Protein AF-0000000066272974 (afdb_homodimer)

Nearest PDB structures (foldseek):
  1gmu-assembly3_C  TM=9.143E-01  e=2.584E-15  Klebsiella aerogenes
  1gmv-assembly1_B  TM=9.156E-01  e=1.239E-14  Klebsiella aerogenes
  1gmw-assembly1_D  TM=8.992E-01  e=8.746E-15  Klebsiella aerogenes
  4l3k-assembly1_B  TM=7.975E-01  e=8.762E-09  Sporosarcina pasteurii
  1eb0-assembly1_A  TM=7.290E-01  e=8.107E-10  Sporosarcina pasteurii

InterPro domains:
  IPR004029 UreE urease accessory, N-terminal [PF02814] (12-63)
  IPR004029 UreE urease accessory, N-terminal [SM00988] (5-70)
  IPR007864 Urease accessory protein UreE, C-terminal domain [PF05194] (77-149)
  IPR012406 Urease accessory protein UreE [MF_00822] (6-144)
  IPR012406 Urease accessory protein UreE [PIRSF036402] (8-149)
  IPR012406 Urease accessory protein UreE [cd00571] (23-137)
  IPR036118 UreE urease accessory, N-terminal domain superfamily [SSF69287] (7-70)

Organism: Parasynechococcus marenigrum (strain WH8102) (NCBI:txid84588)

Foldseek 3Di:
DLPDAAEWADWDDLDPDDFPFEFADAPVRQQPQADWGATPVGHIYTGRYPNPGGHDQSIWIHGPVRPGIYGYHFAKAKKKKKFAPDQVLQVVLVVVCLVVLFFWDDDSGIIIGHDDPVSVVVSVVSVIDIDIDIDGDDTDPDSPPPPPDD/DLPPAAEWADWDDDLPDDFPFEFADAPVRQQPQADWGATPVGGIYTGRYPNPGGHDQSIWIHGPVRPGIYGYHFAKAKKKKKFAPDQVLQVVLVVVCLVVLFFWDDDSGIIIGHDDPVSVVVSVVSVIDIDIDIDGDDTDPDSPPPPPDD

pLDDT: mean 90.74, std 15.42, range [23.44, 98.88]

Secondary structure (DSSP, 8-state):
----PEEE-EEEP--SS--SEEEEE-HHHHT--EEEEE-TTS-EEEEE--SSS---TT-EEE-TTS--EEEEEEPEEEEEEEE-SSHHHHHHHHHHHHHTT---EE-SS-EEEE--HHHHHHHHHTT-EEEEEEEE--PPTTGGGGG---/---PPEEE-EEES---SPPSEEEEE-HHHHT--EEEEE-TTS-EEEEE--SSS---TT-EEE-TTS--EEEEEEPEEEEEEEE-SSHHHHHHHHHHHHHTT---EE-SS-EEEE--HHHHHHHHHTT-EEEEEEEE--PPTTGGGGG---

Sequence (300 aa):
MTQAVLVLDQRLAARADQADLLLPLTADERSVVRGRRRTDCGREVLLQLPRDGALQPGDQLSDAAGTARVEVTAATEALLRVRATSALALMQAAYHLGNRHVALELHEQDLYLLEDAVLATMLESRGLQLSRCQRPFRPEGGAYAGHQHGMTQAVLVLDQRLAARADQADLLLPLTADERSVVRGRRRTDCGREVLLQLPRDGALQPGDQLSDAAGTARVEVTAATEALLRVRATSALALMQAAYHLGNRHVALELHEQDLYLLEDAVLATMLESRGLQLSRCQRPFRPEGGAYAGHQHG

Radius of gyration: 26.13 Å; Cα contacts (8 Å, |Δi|>4): 643; chains: 2; bounding box: 40×85×56 Å

Solvent-accessible surface area (backbone atoms only — not comparable to full-atom values): 16605 Å² total; per-residue (Å²): 126,85,69,74,70,45,52,30,51,40,81,46,69,91,61,95,65,84,58,78,41,46,33,51,30,44,61,69,50,26,60,49,52,60,48,79,49,49,28,79,89,63,51,47,30,34,36,54,42,73,92,78,65,59,62,47,69,69,40,33,32,18,27,93,84,61,81,46,38,35,25,32,35,58,24,72,37,64,28,31,38,39,33,50,95,41,68,44,56,42,32,51,50,38,20,55,37,13,50,66,58,51,67,36,23,82,50,77,72,37,37,36,31,69,62,44,71,69,59,48,52,54,42,43,75,71,66,38,45,75,48,80,46,78,40,60,55,67,54,54,80,71,61,67,67,72,65,68,71,130,125,86,70,74,67,44,52,29,51,39,78,50,88,74,70,84,63,84,57,76,42,47,32,52,29,43,60,69,51,25,62,48,52,59,48,80,48,50,29,78,88,62,52,49,31,34,36,56,42,72,93,78,65,60,62,46,66,61,41,31,32,18,27,92,83,62,83,45,38,34,25,33,34,58,23,72,36,64,26,30,38,39,33,48,95,40,69,43,57,42,31,51,49,37,19,55,39,13,51,66,56,50,64,37,23,81,49,77,73,38,37,38,31,69,62,46,70,68,59,47,52,55,42,44,75,70,65,38,45,75,46,79,44,78,40,61,55,68,54,52,80,71,57,69,63,71,65,69,70,132

Structure (mmCIF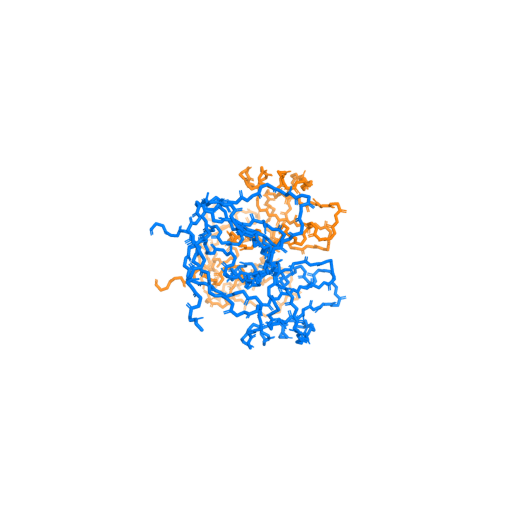, N/CA/C/O backbone):
data_AF-0000000066272974-model_v1
#
loop_
_entity.id
_entity.type
_entity.pdbx_description
1 polymer 'Urease accessory protein UreE'
#
loop_
_atom_site.group_PDB
_atom_site.id
_atom_site.type_symbol
_atom_site.label_atom_id
_atom_site.label_alt_id
_atom_site.label_comp_id
_atom_site.label_asym_id
_atom_site.label_entity_id
_atom_site.label_seq_id
_atom_site.pdbx_PDB_ins_code
_atom_site.Cartn_x
_atom_site.Cartn_y
_atom_site.Cartn_z
_atom_site.occupancy
_atom_site.B_iso_or_equiv
_atom_site.auth_seq_id
_atom_site.auth_comp_id
_atom_site.auth_asym_id
_atom_site.auth_atom_id
_atom_site.pdbx_PDB_model_num
ATOM 1 N N . MET A 1 1 ? -9.539 -41.125 -27.297 1 45.34 1 MET A N 1
ATOM 2 C CA . MET A 1 1 ? -10.234 -41.625 -26.109 1 45.34 1 MET A CA 1
ATOM 3 C C . MET A 1 1 ? -10.203 -40.594 -25 1 45.34 1 MET A C 1
ATOM 5 O O . MET A 1 1 ? -9.172 -39.938 -24.75 1 45.34 1 MET A O 1
ATOM 9 N N . THR A 1 2 ? -11.289 -39.938 -24.688 1 56.06 2 THR A N 1
ATOM 10 C CA . THR A 1 2 ? -11.383 -38.875 -23.703 1 56.06 2 THR A CA 1
ATOM 11 C C . THR A 1 2 ? -10.797 -39.312 -22.375 1 56.06 2 THR A C 1
ATOM 13 O O . THR A 1 2 ? -11.234 -40.312 -21.797 1 56.06 2 THR A O 1
ATOM 16 N N . GLN A 1 3 ? -9.492 -39.219 -22.266 1 71.94 3 GLN A N 1
ATOM 17 C CA . GLN A 1 3 ? -8.828 -39.688 -21.062 1 71.94 3 GLN A CA 1
ATOM 18 C C . GLN A 1 3 ? -9.539 -39.188 -19.812 1 71.94 3 GLN A C 1
ATOM 20 O O . GLN A 1 3 ? -10.039 -38.062 -19.766 1 71.94 3 GLN A O 1
ATOM 25 N N . ALA A 1 4 ? -9.891 -40.125 -19 1 85.44 4 ALA A N 1
ATOM 26 C CA . ALA A 1 4 ? -10.547 -39.812 -17.719 1 85.44 4 ALA A CA 1
ATOM 27 C C . ALA A 1 4 ? -9.852 -38.688 -16.984 1 85.44 4 ALA A C 1
ATOM 29 O O . ALA A 1 4 ? -8.633 -38.5 -17.109 1 85.44 4 ALA A O 1
ATOM 30 N N . VAL A 1 5 ? -10.641 -37.844 -16.422 1 93.38 5 VAL A N 1
ATOM 31 C CA . VAL A 1 5 ? -10.141 -36.688 -15.656 1 93.38 5 VAL A CA 1
ATOM 32 C C . VAL A 1 5 ? -9.281 -37.188 -14.492 1 93.38 5 VAL A C 1
ATOM 34 O O . VAL A 1 5 ? -9.664 -38.125 -13.781 1 93.38 5 VAL A O 1
ATOM 37 N N . LEU A 1 6 ? -8.031 -36.75 -14.438 1 94.5 6 LEU A N 1
ATOM 38 C CA . LEU A 1 6 ? -7.137 -37.062 -13.328 1 94.5 6 LEU A CA 1
ATOM 39 C C . LEU A 1 6 ? -7.508 -36.25 -12.086 1 94.5 6 LEU A C 1
ATOM 41 O O . LEU A 1 6 ? -7.492 -35.031 -12.109 1 94.5 6 LEU A O 1
ATOM 45 N N . VAL A 1 7 ? -7.848 -36.938 -10.984 1 96.88 7 VAL A N 1
ATOM 46 C CA . VAL A 1 7 ? -8.219 -36.25 -9.742 1 96.88 7 VAL A CA 1
ATOM 47 C C . VAL A 1 7 ? -6.98 -36.094 -8.867 1 96.88 7 VAL A C 1
ATOM 49 O O . VAL A 1 7 ? -6.328 -37.062 -8.5 1 96.88 7 VAL A O 1
ATOM 52 N N . LEU A 1 8 ? -6.645 -34.906 -8.555 1 97 8 LEU A N 1
ATOM 53 C CA . LEU A 1 8 ? -5.516 -34.594 -7.691 1 97 8 LEU A CA 1
ATOM 54 C C . LEU A 1 8 ? -5.992 -34.156 -6.305 1 97 8 LEU A C 1
ATOM 56 O O . LEU A 1 8 ? -6.621 -33.125 -6.156 1 97 8 LEU A O 1
ATOM 60 N N . ASP A 1 9 ? -5.691 -34.938 -5.301 1 96.62 9 ASP A N 1
ATOM 61 C CA . ASP A 1 9 ? -6.238 -34.625 -3.98 1 96.62 9 ASP A CA 1
ATOM 62 C C . ASP A 1 9 ? -5.148 -34.688 -2.91 1 96.62 9 ASP A C 1
ATOM 64 O O . ASP A 1 9 ? -5.434 -34.562 -1.718 1 96.62 9 ASP A O 1
ATOM 68 N N . GLN A 1 10 ? -3.797 -34.844 -3.406 1 93.88 10 GLN A N 1
ATOM 69 C CA . GLN A 1 10 ? -2.678 -34.875 -2.473 1 93.88 10 GLN A CA 1
ATOM 70 C C . GLN A 1 10 ? -1.586 -33.906 -2.873 1 93.88 10 GLN A C 1
ATOM 72 O O . GLN A 1 10 ? -1.26 -33.781 -4.055 1 93.88 10 GLN A O 1
ATOM 77 N N . ARG A 1 11 ? -1.07 -33.156 -1.863 1 93.38 11 ARG A N 1
ATOM 78 C CA . ARG A 1 11 ? 0.154 -32.375 -2.031 1 93.38 11 ARG A CA 1
ATOM 79 C C . ARG A 1 11 ? 1.377 -33.188 -1.607 1 93.38 11 ARG A C 1
ATOM 81 O O . ARG A 1 11 ? 1.427 -33.688 -0.491 1 93.38 11 ARG A O 1
ATOM 88 N N . LEU A 1 12 ? 2.229 -33.25 -2.494 1 89.44 12 LEU A N 1
ATOM 89 C CA . LEU A 1 12 ? 3.404 -34.062 -2.197 1 89.44 12 LEU A CA 1
ATOM 90 C C . LEU A 1 12 ? 4.531 -33.188 -1.637 1 89.44 12 LEU A C 1
ATOM 92 O O . LEU A 1 12 ? 4.652 -32.031 -1.987 1 89.44 12 LEU A O 1
ATOM 96 N N . ALA A 1 13 ? 5.215 -33.656 -0.711 1 76.62 13 ALA A N 1
ATOM 97 C CA . ALA A 1 13 ? 6.418 -33 -0.235 1 76.62 13 ALA A CA 1
ATOM 98 C C . ALA A 1 13 ? 7.48 -32.906 -1.331 1 76.62 13 ALA A C 1
ATOM 100 O O . ALA A 1 13 ? 7.414 -33.656 -2.314 1 76.62 13 ALA A O 1
ATOM 101 N N . ALA A 1 14 ? 8.32 -31.875 -1.528 1 59.94 14 ALA A N 1
ATOM 102 C CA . ALA A 1 14 ? 9.305 -31.672 -2.592 1 59.94 14 ALA A CA 1
ATOM 103 C C . ALA A 1 14 ? 9.953 -33 -2.984 1 59.94 14 ALA A C 1
ATOM 105 O O . ALA A 1 14 ? 10.57 -33.656 -2.15 1 59.94 14 ALA A O 1
ATOM 106 N N . ARG A 1 15 ? 9.32 -33.781 -3.557 1 57.91 15 ARG A N 1
ATOM 107 C CA . ARG A 1 15 ? 10.055 -35.031 -3.789 1 57.91 15 ARG A CA 1
ATOM 108 C C . ARG A 1 15 ? 10.969 -34.906 -5 1 57.91 15 ARG A C 1
ATOM 110 O O . ARG A 1 15 ? 10.734 -34.062 -5.879 1 57.91 15 ARG A O 1
ATOM 117 N N . ALA A 1 16 ? 12.078 -35.5 -5.043 1 57.28 16 ALA A N 1
ATOM 118 C CA . ALA A 1 16 ? 13.273 -35.812 -5.824 1 57.28 16 ALA A CA 1
ATOM 119 C C . ALA A 1 16 ? 12.898 -36.281 -7.23 1 57.28 16 ALA A C 1
ATOM 121 O O . ALA A 1 16 ? 13.672 -36.094 -8.172 1 57.28 16 ALA A O 1
ATOM 122 N N . ASP A 1 17 ? 11.57 -36.625 -7.477 1 67.5 17 ASP A N 1
ATOM 123 C CA . ASP A 1 17 ? 11.398 -37.312 -8.758 1 67.5 17 ASP A CA 1
ATOM 124 C C . ASP A 1 17 ? 10.727 -36.375 -9.781 1 67.5 17 ASP A C 1
ATOM 126 O O . ASP A 1 17 ? 10.07 -35.406 -9.414 1 67.5 17 ASP A O 1
ATOM 130 N N . GLN A 1 18 ? 11.031 -36.531 -11.039 1 82.56 18 GLN A N 1
ATOM 131 C CA . GLN A 1 18 ? 10.5 -35.812 -12.195 1 82.56 18 GLN A CA 1
ATOM 132 C C . GLN A 1 18 ? 8.984 -35.938 -12.273 1 82.56 18 GLN A C 1
ATOM 134 O O . GLN A 1 18 ? 8.438 -37.062 -12.125 1 82.56 18 GLN A O 1
ATOM 139 N N . ALA A 1 19 ? 8.273 -34.844 -12.391 1 89.44 19 ALA A N 1
ATOM 140 C CA . ALA A 1 19 ? 6.824 -34.844 -12.531 1 89.44 19 ALA A CA 1
ATOM 141 C C . ALA A 1 19 ? 6.395 -35.438 -13.867 1 89.44 19 ALA A C 1
ATOM 143 O O . ALA A 1 19 ? 7.125 -35.344 -14.859 1 89.44 19 ALA A O 1
ATOM 144 N N . ASP A 1 20 ? 5.254 -36.094 -13.898 1 92.12 20 ASP A N 1
ATOM 145 C CA . ASP A 1 20 ? 4.691 -36.688 -15.117 1 92.12 20 ASP A CA 1
ATOM 146 C C . ASP A 1 20 ? 4.074 -35.594 -16 1 92.12 20 ASP A C 1
ATOM 148 O O . ASP A 1 20 ? 4.145 -35.688 -17.234 1 92.12 20 ASP A O 1
ATOM 152 N N . LEU A 1 21 ? 3.41 -34.688 -15.391 1 94.94 21 LEU A N 1
ATOM 153 C CA . LEU A 1 21 ? 2.693 -33.625 -16.078 1 94.94 21 LEU A CA 1
ATOM 154 C C . LEU A 1 21 ? 2.973 -32.25 -15.43 1 94.94 21 LEU A C 1
ATOM 156 O O . LE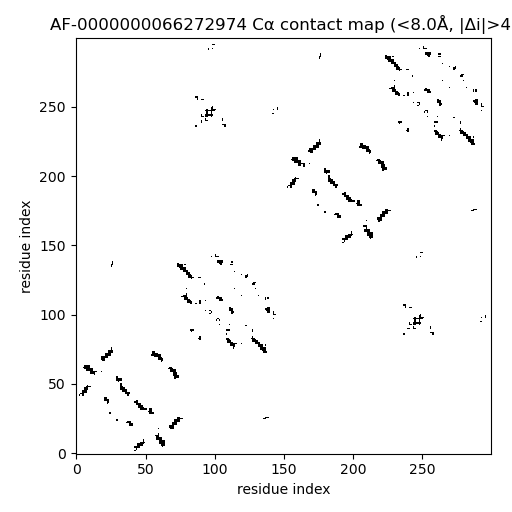U A 1 21 ? 3.299 -32.188 -14.242 1 94.94 21 LEU A O 1
ATOM 160 N N . LEU A 1 22 ? 2.891 -31.234 -16.234 1 97.12 22 LEU A N 1
ATOM 161 C CA . LEU A 1 22 ? 2.967 -29.859 -15.727 1 97.12 22 LEU A CA 1
ATOM 162 C C . LEU A 1 22 ? 1.589 -29.203 -15.727 1 97.12 22 LEU A C 1
ATOM 164 O O . LEU A 1 22 ? 0.811 -29.391 -16.672 1 97.12 22 LEU A O 1
ATOM 168 N N . LEU A 1 23 ? 1.362 -28.531 -14.688 1 97.81 23 LEU A N 1
ATOM 169 C CA . LEU A 1 23 ? 0.092 -27.828 -14.516 1 97.81 23 LEU A CA 1
ATOM 170 C C . LEU A 1 23 ? 0.312 -26.328 -14.375 1 97.81 23 LEU A C 1
ATOM 172 O O . LEU A 1 23 ? 0.468 -25.812 -13.258 1 97.81 23 LEU A O 1
ATOM 176 N N . PRO A 1 24 ? 0.36 -25.625 -15.531 1 98.5 24 PRO A N 1
ATOM 177 C CA . PRO A 1 24 ? 0.479 -24.172 -15.445 1 98.5 24 PRO A CA 1
ATOM 178 C C . PRO A 1 24 ? -0.786 -23.5 -14.914 1 98.5 24 PRO A C 1
ATOM 180 O O . PRO A 1 24 ? -1.874 -23.703 -15.453 1 98.5 24 PRO A O 1
ATOM 183 N N . LEU A 1 25 ? -0.611 -22.734 -13.859 1 98.25 25 LEU A N 1
ATOM 184 C CA . LEU A 1 25 ? -1.717 -22 -13.25 1 98.25 25 LEU A CA 1
ATOM 185 C C . LEU A 1 25 ? -1.391 -20.516 -13.141 1 98.25 25 LEU A C 1
ATOM 187 O O . LEU A 1 25 ? -0.262 -20.141 -12.805 1 98.25 25 LEU A O 1
ATOM 191 N N . THR A 1 26 ? -2.377 -19.672 -13.438 1 98.06 26 THR A N 1
ATOM 192 C CA . THR A 1 26 ? -2.238 -18.25 -13.156 1 98.06 26 THR A CA 1
ATOM 193 C C . THR A 1 26 ? -2.139 -18 -11.656 1 98.06 26 THR A C 1
ATOM 195 O O . THR A 1 26 ? -2.385 -18.906 -10.852 1 98.06 26 THR A O 1
ATOM 198 N N . ALA A 1 27 ? -1.708 -16.75 -11.344 1 97.25 27 ALA A N 1
ATOM 199 C CA . ALA A 1 27 ? -1.658 -16.391 -9.93 1 97.25 27 ALA A CA 1
ATOM 200 C C . ALA A 1 27 ? -3.018 -16.594 -9.266 1 97.25 27 ALA A C 1
ATOM 202 O O . ALA A 1 27 ? -3.102 -17.141 -8.156 1 97.25 27 ALA A O 1
ATOM 203 N N . ASP A 1 28 ? -4.074 -16.219 -9.898 1 96.31 28 ASP A N 1
ATOM 204 C CA . ASP A 1 28 ? -5.422 -16.375 -9.367 1 96.31 28 ASP A CA 1
ATOM 205 C C . ASP A 1 28 ? -5.781 -17.859 -9.227 1 96.31 28 ASP A C 1
ATOM 207 O O . ASP A 1 28 ? -6.289 -18.281 -8.18 1 96.31 28 ASP A O 1
ATOM 211 N N . GLU A 1 29 ? -5.477 -18.609 -10.211 1 96.69 29 GLU A N 1
ATOM 212 C CA . GLU A 1 29 ? -5.797 -20.031 -10.188 1 96.69 29 GLU A CA 1
ATOM 213 C C . GLU A 1 29 ? -5.039 -20.75 -9.07 1 96.69 29 GLU A C 1
ATOM 215 O O . GLU A 1 29 ? -5.547 -21.703 -8.484 1 96.69 29 GLU A O 1
ATOM 220 N N . ARG A 1 30 ? -3.869 -20.312 -8.82 1 96.69 30 ARG A N 1
ATOM 221 C CA . ARG A 1 30 ? -3.07 -20.938 -7.773 1 96.69 30 ARG A CA 1
ATOM 222 C C . ARG A 1 30 ? -3.68 -20.672 -6.398 1 96.69 30 ARG A C 1
ATOM 224 O O . ARG A 1 30 ? -3.359 -21.375 -5.434 1 96.69 30 ARG A O 1
ATOM 231 N N . SER A 1 31 ? -4.543 -19.688 -6.328 1 94.62 31 SER A N 1
ATOM 232 C CA . SER A 1 31 ? -5.195 -19.391 -5.059 1 94.62 31 SER A CA 1
ATOM 233 C C . SER A 1 31 ? -6.441 -20.234 -4.859 1 94.62 31 SER A C 1
ATOM 235 O O . SER A 1 31 ? -7.004 -20.281 -3.766 1 94.62 31 SER A O 1
ATOM 237 N N . VAL A 1 32 ? -6.867 -20.938 -5.883 1 95 32 VAL A N 1
ATOM 238 C CA . VAL A 1 32 ? -8.055 -21.781 -5.859 1 95 32 VAL A CA 1
ATOM 239 C C . VAL A 1 32 ? -7.645 -23.25 -5.938 1 95 32 VAL A C 1
ATOM 241 O O . VAL A 1 32 ? -7.18 -23.719 -6.977 1 95 32 VAL A O 1
ATOM 244 N N . VAL A 1 33 ? -7.895 -23.969 -4.934 1 95.56 33 VAL A N 1
ATOM 245 C CA . VAL A 1 33 ? -7.312 -25.297 -4.832 1 95.56 33 VAL A CA 1
ATOM 246 C C . VAL A 1 33 ? -8.375 -26.359 -5.117 1 95.56 33 VAL A C 1
ATOM 248 O O . VAL A 1 33 ? -8.195 -27.531 -4.793 1 95.56 33 VAL A O 1
ATOM 251 N N . ARG A 1 34 ? -9.508 -25.938 -5.652 1 97.12 34 ARG A N 1
ATOM 252 C CA . ARG A 1 34 ? -10.57 -26.828 -6.102 1 97.12 34 ARG A CA 1
ATOM 253 C C . ARG A 1 34 ? -11.039 -26.469 -7.5 1 97.12 34 ARG A C 1
ATOM 255 O O . ARG A 1 34 ? -10.961 -25.297 -7.902 1 97.12 34 ARG A O 1
ATOM 262 N N . GLY A 1 35 ? -11.43 -27.562 -8.203 1 97.44 35 GLY A N 1
ATOM 263 C CA . GLY A 1 35 ? -12.016 -27.297 -9.508 1 97.44 35 GLY A CA 1
ATOM 264 C C . GLY A 1 35 ? -11.18 -27.828 -10.664 1 97.44 35 GLY A C 1
ATOM 265 O O . GLY A 1 35 ? -10.086 -28.344 -10.453 1 97.44 35 GLY A O 1
ATOM 266 N N . ARG A 1 36 ? -11.75 -27.656 -11.852 1 97.88 36 ARG A N 1
ATOM 267 C CA . ARG A 1 36 ? -11.117 -28.219 -13.047 1 97.88 36 ARG A CA 1
ATOM 268 C C . ARG A 1 36 ? -10.016 -27.297 -13.562 1 97.88 36 ARG A C 1
ATOM 270 O O . ARG A 1 36 ? -10.141 -26.078 -13.508 1 97.88 36 ARG A O 1
ATOM 277 N N . ARG A 1 37 ? -8.969 -27.953 -14.023 1 98.12 37 ARG A N 1
ATOM 278 C CA . ARG A 1 37 ? -7.848 -27.297 -14.688 1 98.12 37 ARG A CA 1
ATOM 279 C C . ARG A 1 37 ? -7.336 -28.141 -15.852 1 98.12 37 ARG A C 1
ATOM 281 O O . ARG A 1 37 ? -7.832 -29.234 -16.094 1 98.12 37 ARG A O 1
ATOM 288 N N . ARG A 1 38 ? -6.355 -27.578 -16.516 1 97.56 38 ARG A N 1
ATOM 289 C CA . ARG A 1 38 ? -5.75 -28.281 -17.641 1 97.56 38 ARG A CA 1
ATOM 290 C C . ARG A 1 38 ? -4.227 -28.234 -17.562 1 97.56 38 ARG A C 1
ATOM 292 O O . ARG A 1 38 ? -3.646 -27.172 -17.297 1 97.56 38 ARG A O 1
ATOM 299 N N . THR A 1 39 ? -3.66 -29.359 -17.859 1 97.25 39 THR A N 1
ATOM 300 C CA . THR A 1 39 ? -2.203 -29.438 -17.906 1 97.25 39 THR A CA 1
ATOM 301 C C . THR A 1 39 ? -1.675 -28.812 -19.203 1 97.25 39 THR A C 1
ATOM 303 O O . THR A 1 39 ? -2.455 -28.406 -20.062 1 97.25 39 THR A O 1
ATOM 306 N N . ASP A 1 40 ? -0.295 -28.734 -19.297 1 96.25 40 ASP A N 1
ATOM 307 C CA . ASP A 1 40 ? 0.329 -28.094 -20.453 1 96.25 40 ASP A CA 1
ATOM 308 C C . ASP A 1 40 ? 0.091 -28.906 -21.719 1 96.25 40 ASP A C 1
ATOM 310 O O . ASP A 1 40 ? 0.051 -28.344 -22.828 1 96.25 40 ASP A O 1
ATOM 314 N N . CYS A 1 41 ? -0.149 -30.266 -21.578 1 95.31 41 CYS A N 1
ATOM 315 C CA . CYS A 1 41 ? -0.381 -31.125 -22.75 1 95.31 41 CYS A CA 1
ATOM 316 C C . CYS A 1 41 ? -1.871 -31.266 -23.031 1 95.31 41 CYS A C 1
ATOM 318 O O . CYS A 1 41 ? -2.271 -32.062 -23.891 1 95.31 41 CYS A O 1
ATOM 320 N N . GLY A 1 42 ? -2.699 -30.578 -22.203 1 94.88 42 GLY A N 1
ATOM 321 C CA . GLY A 1 42 ? -4.121 -30.547 -22.5 1 94.88 42 GLY A CA 1
ATOM 322 C C . GLY A 1 42 ? -4.922 -31.531 -21.688 1 94.88 42 GLY A C 1
ATOM 323 O O . GLY A 1 42 ? -6.148 -31.594 -21.797 1 94.88 42 GLY A O 1
ATOM 324 N N . ARG A 1 43 ? -4.277 -32.281 -20.812 1 94.62 43 ARG A N 1
ATOM 325 C CA . ARG A 1 43 ? -4.984 -33.25 -19.969 1 94.62 43 ARG A CA 1
ATOM 326 C C . ARG A 1 43 ? -5.812 -32.531 -18.906 1 94.62 43 ARG A C 1
ATOM 328 O O . ARG A 1 43 ? -5.32 -31.625 -18.234 1 94.62 43 ARG A O 1
ATOM 335 N N . GLU A 1 44 ? -7.016 -32.906 -18.75 1 96.69 44 GLU A N 1
ATOM 336 C CA . GLU A 1 44 ? -7.895 -32.344 -17.734 1 96.69 44 GLU A CA 1
ATOM 337 C C . GLU A 1 44 ? -7.605 -32.938 -16.359 1 96.69 44 GLU A C 1
ATOM 339 O O . GLU A 1 44 ? -7.387 -34.156 -16.234 1 96.69 44 GLU A O 1
ATOM 344 N N . VAL A 1 45 ? -7.609 -32.062 -15.406 1 97.31 45 VAL A N 1
ATOM 345 C CA . VAL A 1 45 ? -7.449 -32.5 -14.023 1 97.31 45 VAL A CA 1
ATOM 346 C C . VAL A 1 45 ? -8.516 -31.844 -13.141 1 97.31 45 VAL A C 1
ATOM 348 O O . VAL A 1 45 ? -9.023 -30.766 -13.469 1 97.31 45 VAL A O 1
ATOM 351 N N . LEU A 1 46 ? -8.883 -32.531 -12.062 1 97.81 46 LEU A N 1
ATOM 352 C CA . LEU A 1 46 ? -9.766 -32.031 -11.023 1 97.81 46 LEU A CA 1
ATOM 353 C C . LEU A 1 46 ? -9.016 -31.859 -9.703 1 97.81 46 LEU A C 1
ATOM 355 O O . LEU A 1 46 ? -8.555 -32.844 -9.125 1 97.81 46 LEU A O 1
ATOM 359 N N . LEU A 1 47 ? -8.852 -30.641 -9.266 1 97.88 47 LEU A N 1
ATOM 360 C CA . LEU A 1 47 ? -8.227 -30.359 -7.973 1 97.88 47 LEU A CA 1
ATOM 361 C C . LEU A 1 47 ? -9.227 -30.547 -6.836 1 97.88 47 LEU A C 1
ATOM 363 O O . LEU A 1 47 ? -10.312 -29.969 -6.855 1 97.88 47 LEU A O 1
ATOM 367 N N . GLN A 1 48 ? -8.891 -31.312 -5.871 1 97.19 48 GLN A N 1
ATOM 368 C CA . GLN A 1 48 ? -9.625 -31.516 -4.629 1 97.19 48 GLN A CA 1
ATOM 369 C C . GLN A 1 48 ? -8.688 -31.547 -3.428 1 97.19 48 GLN A C 1
ATOM 371 O O . GLN A 1 48 ? -8.602 -32.531 -2.719 1 97.19 48 GLN A O 1
ATOM 376 N N . LEU A 1 49 ? -8.047 -30.438 -3.232 1 96.19 49 LEU A N 1
ATOM 377 C CA . LEU A 1 49 ? -7 -30.344 -2.223 1 96.19 49 LEU A CA 1
ATOM 378 C C . LEU A 1 49 ? -7.539 -29.734 -0.935 1 96.19 49 LEU A C 1
ATOM 380 O O . LEU A 1 49 ? -8.508 -28.969 -0.963 1 96.19 49 LEU A O 1
ATOM 384 N N . PRO A 1 50 ? -6.867 -30.047 0.172 1 90.56 50 PRO A N 1
ATOM 385 C CA . PRO A 1 50 ? -7.191 -29.312 1.396 1 90.56 50 PRO A CA 1
ATOM 386 C C . PRO A 1 50 ? -6.855 -27.812 1.295 1 90.56 50 PRO A C 1
ATOM 388 O O . PRO A 1 50 ? -5.965 -27.438 0.534 1 90.56 50 PRO A O 1
ATOM 391 N N . ARG A 1 51 ? -7.629 -27.016 2.039 1 87.31 51 ARG A N 1
ATOM 392 C CA . ARG A 1 51 ? -7.434 -25.578 2 1 87.31 51 ARG A CA 1
ATOM 393 C C . ARG A 1 51 ? -6.258 -25.156 2.875 1 87.31 51 ARG A C 1
ATOM 395 O O . ARG A 1 51 ? -6.441 -24.469 3.885 1 87.31 51 ARG A O 1
ATOM 402 N N . ASP A 1 52 ? -5.105 -25.625 2.43 1 87.31 52 ASP A N 1
ATOM 403 C CA . ASP A 1 52 ? -3.883 -25.344 3.176 1 87.31 52 ASP A CA 1
ATOM 404 C C . ASP A 1 52 ? -3.062 -24.25 2.48 1 87.31 52 ASP A C 1
ATOM 406 O O . ASP A 1 52 ? -1.837 -24.359 2.389 1 87.31 52 ASP A O 1
ATOM 410 N N . GLY A 1 53 ? -3.738 -23.328 1.928 1 90.31 53 GLY A N 1
ATOM 411 C CA . GLY A 1 53 ? -3.037 -22.219 1.304 1 90.31 53 GLY A CA 1
ATOM 412 C C . GLY A 1 53 ? -2.977 -22.312 -0.208 1 90.31 53 GLY A C 1
ATOM 413 O O . GLY A 1 53 ? -3.305 -23.359 -0.776 1 90.31 53 GLY A O 1
ATOM 414 N N . ALA A 1 54 ? -2.498 -21.312 -0.775 1 93.62 54 ALA A N 1
ATOM 415 C CA . ALA A 1 54 ? -2.381 -21.234 -2.229 1 93.62 54 ALA A CA 1
ATOM 416 C C . ALA A 1 54 ? -1.295 -22.172 -2.744 1 93.62 54 ALA A C 1
ATOM 418 O O . ALA A 1 54 ? -0.364 -22.516 -2.012 1 93.62 54 ALA A O 1
ATOM 419 N N . LEU A 1 55 ? -1.423 -22.641 -3.918 1 94.81 55 LEU A N 1
ATOM 420 C CA . LEU A 1 55 ? -0.392 -23.422 -4.59 1 94.81 55 LEU A CA 1
ATOM 421 C C . LEU A 1 55 ? 0.779 -22.531 -5.004 1 94.81 55 LEU A C 1
ATOM 423 O O . LEU A 1 55 ? 0.589 -21.359 -5.352 1 94.81 55 LEU A O 1
ATOM 427 N N . GLN A 1 56 ? 1.938 -23.141 -4.965 1 94.06 56 GLN A N 1
ATOM 428 C CA . GLN A 1 56 ? 3.143 -22.453 -5.43 1 94.06 56 GLN A CA 1
ATOM 429 C C . GLN A 1 56 ? 3.771 -23.188 -6.609 1 94.06 56 GLN A C 1
ATOM 431 O O . GLN A 1 56 ? 3.682 -24.422 -6.699 1 94.06 56 GLN A O 1
ATOM 436 N N . PRO A 1 57 ? 4.371 -22.328 -7.504 1 94.88 57 PRO A N 1
ATOM 437 C CA . PRO A 1 57 ? 5.168 -23.047 -8.508 1 94.88 57 PRO A CA 1
ATOM 438 C C . PRO A 1 57 ? 6.18 -24 -7.879 1 94.88 57 PRO A C 1
ATOM 440 O O . PRO A 1 57 ? 6.875 -23.625 -6.926 1 94.88 57 PRO A O 1
ATOM 443 N N . GLY A 1 58 ? 6.238 -25.203 -8.375 1 93.75 58 GLY A N 1
ATOM 444 C CA . GLY A 1 58 ? 7.105 -26.234 -7.828 1 93.75 58 GLY A CA 1
ATOM 445 C C . GLY A 1 58 ? 6.363 -27.266 -6.988 1 93.75 58 GLY A C 1
ATOM 446 O O . GLY A 1 58 ? 6.867 -28.359 -6.75 1 93.75 58 GLY A O 1
ATOM 447 N N . ASP A 1 59 ? 5.195 -26.922 -6.492 1 94.31 59 ASP A N 1
ATOM 448 C CA . ASP A 1 59 ? 4.395 -27.891 -5.746 1 94.31 59 ASP A CA 1
ATOM 449 C C . ASP A 1 59 ? 4.113 -29.141 -6.586 1 94.31 59 ASP A C 1
ATOM 451 O O . ASP A 1 59 ? 3.889 -29.031 -7.793 1 94.31 59 ASP A O 1
ATOM 455 N N . GLN A 1 60 ? 4.102 -30.266 -5.93 1 95.19 60 GLN A N 1
ATOM 456 C CA . GLN A 1 60 ? 3.777 -31.531 -6.59 1 95.19 60 GLN A CA 1
ATOM 457 C C . GLN A 1 60 ? 2.488 -32.125 -6.031 1 95.19 60 GLN A C 1
ATOM 459 O O . GLN A 1 60 ? 2.309 -32.188 -4.812 1 95.19 60 GLN A O 1
ATOM 464 N N . LEU A 1 61 ? 1.659 -32.469 -6.949 1 95.81 61 LEU A N 1
ATOM 465 C CA . LEU A 1 61 ? 0.356 -33.031 -6.609 1 95.81 61 LEU A CA 1
ATOM 466 C C . LEU A 1 61 ? 0.222 -34.438 -7.141 1 95.81 61 LEU A C 1
ATOM 468 O O . LEU A 1 61 ? 0.856 -34.812 -8.133 1 95.81 61 LEU A O 1
ATOM 472 N N . SER A 1 62 ? -0.645 -35.219 -6.469 1 94.94 62 SER A N 1
ATOM 473 C CA . SER A 1 62 ? -0.867 -36.594 -6.906 1 94.94 62 SER A CA 1
ATOM 474 C C . SER A 1 62 ? -2.307 -37.031 -6.652 1 94.94 62 SER A C 1
ATOM 476 O O . SER A 1 62 ? -3.023 -36.406 -5.875 1 94.94 62 SER A O 1
ATOM 478 N N . ASP A 1 63 ? -2.713 -38.094 -7.453 1 93.44 63 ASP A N 1
ATOM 479 C CA . ASP A 1 63 ? -3.977 -38.75 -7.141 1 93.44 63 ASP A CA 1
ATOM 480 C C . ASP A 1 63 ? -3.84 -39.656 -5.91 1 93.44 63 ASP A C 1
ATOM 482 O O . ASP A 1 63 ? -2.736 -39.844 -5.398 1 93.44 63 ASP A O 1
ATOM 486 N N . ALA A 1 64 ? -4.984 -40.125 -5.484 1 90.38 64 ALA A N 1
ATOM 487 C CA . ALA A 1 64 ? -5.039 -40.938 -4.273 1 90.38 64 ALA A CA 1
ATOM 488 C C . ALA A 1 64 ? -4.168 -42.188 -4.41 1 90.38 64 ALA A C 1
ATOM 490 O O . ALA A 1 64 ? -3.562 -42.625 -3.434 1 90.38 64 ALA A O 1
ATOM 491 N N . ALA A 1 65 ? -4.09 -42.688 -5.648 1 89.69 65 ALA A N 1
ATOM 492 C CA . ALA A 1 65 ? -3.355 -43.938 -5.898 1 89.69 65 ALA A CA 1
ATOM 493 C C . ALA A 1 65 ? -1.865 -43.656 -6.082 1 89.69 65 ALA A C 1
ATOM 495 O O . ALA A 1 65 ? -1.058 -44.594 -6.141 1 89.69 65 ALA A O 1
ATOM 496 N N . GLY A 1 66 ? -1.487 -42.438 -6.227 1 86.75 66 GLY A N 1
ATOM 497 C CA . GLY A 1 66 ? -0.094 -42.094 -6.445 1 86.75 66 GLY A CA 1
ATOM 498 C C . GLY A 1 66 ? 0.405 -42.438 -7.828 1 86.75 66 GLY A C 1
ATOM 499 O O . GLY A 1 66 ? 1.604 -42.656 -8.023 1 86.75 66 GLY A O 1
ATOM 500 N N . THR A 1 67 ? -0.513 -42.531 -8.742 1 86.94 67 THR A N 1
ATOM 501 C CA . THR A 1 67 ? -0.165 -43.031 -10.07 1 86.94 67 THR A CA 1
ATOM 502 C C . THR A 1 67 ? 0.316 -41.906 -10.961 1 86.94 67 THR A C 1
ATOM 504 O O . THR A 1 67 ? 0.969 -42.125 -11.984 1 86.94 67 THR A O 1
ATOM 507 N N . ALA A 1 68 ? -0.041 -40.688 -10.562 1 89.81 68 ALA A N 1
ATOM 508 C CA . ALA A 1 68 ? 0.35 -39.531 -11.359 1 89.81 68 ALA A CA 1
ATOM 509 C C . ALA A 1 68 ? 0.937 -38.438 -10.477 1 89.81 68 ALA A C 1
ATOM 511 O O . ALA A 1 68 ? 0.457 -38.219 -9.359 1 89.81 68 ALA A O 1
ATOM 512 N N . ARG A 1 69 ? 2.045 -37.875 -10.984 1 93.56 69 ARG A N 1
ATOM 513 C CA . ARG A 1 69 ? 2.67 -36.719 -10.336 1 93.56 69 ARG A CA 1
ATOM 514 C C . ARG A 1 69 ? 2.598 -35.5 -11.227 1 93.56 69 ARG A C 1
ATOM 516 O O . ARG A 1 69 ? 3.074 -35.531 -12.367 1 93.56 69 ARG A O 1
ATOM 523 N N . VAL A 1 70 ? 1.968 -34.469 -10.688 1 96 70 VAL A N 1
ATOM 524 C CA . VAL A 1 70 ? 1.747 -33.25 -11.445 1 96 70 VAL A CA 1
ATOM 525 C C . VAL A 1 70 ? 2.424 -32.094 -10.734 1 96 70 VAL A C 1
ATOM 527 O O . VAL A 1 70 ? 2.199 -31.859 -9.547 1 96 70 VAL A O 1
ATOM 530 N N . GLU A 1 71 ? 3.25 -31.359 -11.461 1 96.62 71 GLU A N 1
ATOM 531 C CA . GLU A 1 71 ? 3.922 -30.203 -10.883 1 96.62 71 GLU A CA 1
ATOM 532 C C . GLU A 1 71 ? 3.203 -28.906 -11.258 1 96.62 71 GLU A C 1
ATOM 534 O O . GLU A 1 71 ? 2.918 -28.672 -12.43 1 96.62 71 GLU A O 1
ATOM 539 N N . VAL A 1 72 ? 2.928 -28.172 -10.258 1 97.06 72 VAL A N 1
ATOM 540 C CA . VAL A 1 72 ? 2.361 -26.844 -10.469 1 97.06 72 VAL A CA 1
ATOM 541 C C . VAL A 1 72 ? 3.439 -25.891 -10.992 1 97.06 72 VAL A C 1
ATOM 543 O O . VAL A 1 72 ? 4.555 -25.859 -10.461 1 97.06 72 VAL A O 1
ATOM 546 N N . THR A 1 73 ? 3.164 -25.156 -12.055 1 97.12 73 THR A N 1
ATOM 547 C CA . THR A 1 73 ? 4.027 -24.094 -12.562 1 97.12 73 THR A CA 1
ATOM 548 C C . THR A 1 73 ? 3.252 -22.781 -12.688 1 97.12 73 THR A C 1
ATOM 550 O O . THR A 1 73 ? 2.02 -22.781 -12.68 1 97.12 73 THR A O 1
ATOM 553 N N . ALA A 1 74 ? 3.988 -21.688 -12.703 1 97.88 74 ALA A N 1
ATOM 554 C CA . ALA A 1 74 ? 3.338 -20.391 -12.945 1 97.88 74 ALA A CA 1
ATOM 555 C C . ALA A 1 74 ? 3.08 -20.188 -14.43 1 97.88 74 ALA A C 1
ATOM 557 O O . ALA A 1 74 ? 4.016 -20.203 -15.242 1 97.88 74 ALA A O 1
ATOM 558 N N . ALA A 1 75 ? 1.847 -20.047 -14.812 1 98.12 75 ALA A N 1
ATOM 559 C CA . ALA A 1 75 ? 1.495 -19.766 -16.203 1 98.12 75 ALA A CA 1
ATOM 560 C C . ALA A 1 75 ? 1.961 -18.375 -16.625 1 98.12 75 ALA A C 1
ATOM 562 O O . ALA A 1 75 ? 2.066 -17.469 -15.805 1 98.12 75 ALA A O 1
ATOM 563 N N . THR A 1 76 ? 2.26 -18.266 -17.906 1 98.19 76 THR A N 1
ATOM 564 C CA . THR A 1 76 ? 2.525 -16.938 -18.469 1 98.19 76 THR A CA 1
ATOM 565 C C . THR A 1 76 ? 1.255 -16.094 -18.484 1 98.19 76 THR A C 1
ATOM 567 O O . THR A 1 76 ? 0.177 -16.594 -18.828 1 98.19 76 THR A O 1
ATOM 570 N N . GLU A 1 77 ? 1.4 -14.859 -18.031 1 98.75 77 GLU A N 1
ATOM 571 C CA . GLU A 1 77 ? 0.287 -13.922 -18.016 1 98.75 77 GLU A CA 1
ATOM 572 C C . GLU A 1 77 ? 0.696 -12.57 -18.594 1 98.75 77 GLU A C 1
ATOM 574 O O . GLU A 1 77 ? 1.886 -12.25 -18.656 1 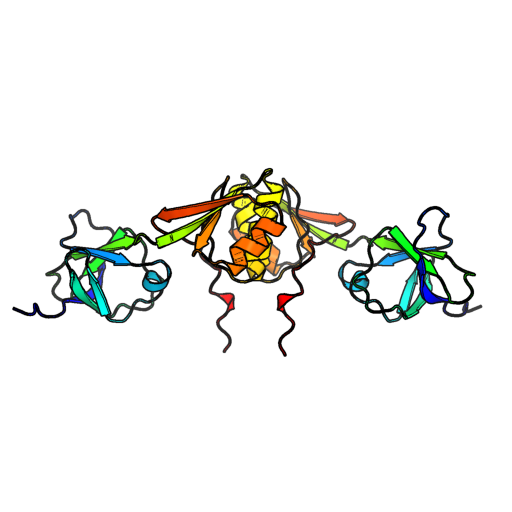98.75 77 GLU A O 1
ATOM 579 N N . ALA A 1 78 ? -0.279 -11.836 -19.109 1 98.75 78 ALA A N 1
ATOM 580 C CA . ALA A 1 78 ? -0.034 -10.484 -19.594 1 98.75 78 ALA A CA 1
ATOM 581 C C . ALA A 1 78 ? 0.146 -9.508 -18.438 1 98.75 78 ALA A C 1
ATOM 583 O O . ALA A 1 78 ? -0.782 -9.289 -17.656 1 98.75 78 ALA A O 1
ATOM 584 N N . LEU A 1 79 ? 1.35 -8.914 -18.359 1 98.81 79 LEU A N 1
ATOM 585 C CA . LEU A 1 79 ? 1.668 -8.055 -17.219 1 98.81 79 LEU A CA 1
ATOM 586 C C . LEU A 1 79 ? 2.096 -6.672 -17.688 1 98.81 79 LEU A C 1
ATOM 588 O O . LEU A 1 79 ? 2.479 -6.492 -18.844 1 98.81 79 LEU A O 1
ATOM 592 N N . LEU A 1 80 ? 1.928 -5.688 -16.828 1 98.81 80 LEU A N 1
ATOM 593 C CA . LEU A 1 80 ? 2.57 -4.379 -16.906 1 98.81 80 LEU A CA 1
ATOM 594 C C . LEU A 1 80 ? 3.812 -4.324 -16.031 1 98.81 80 LEU A C 1
ATOM 596 O O . LEU A 1 80 ? 3.75 -4.656 -14.844 1 98.81 80 LEU A O 1
ATOM 600 N N . ARG A 1 81 ? 4.867 -4.043 -16.672 1 98.88 81 ARG A N 1
ATOM 601 C CA . ARG A 1 81 ? 6.066 -3.717 -15.906 1 98.88 81 ARG A CA 1
ATOM 602 C C . ARG A 1 81 ? 6.117 -2.23 -15.578 1 98.88 81 ARG A C 1
ATOM 604 O O . ARG A 1 81 ? 5.961 -1.385 -16.453 1 98.88 81 ARG A O 1
ATOM 611 N N . VAL A 1 82 ? 6.352 -1.873 -14.336 1 98.81 82 VAL A N 1
ATOM 612 C CA . VAL A 1 82 ? 6.355 -0.492 -13.867 1 98.81 82 VAL A CA 1
ATOM 613 C C . VAL A 1 82 ? 7.754 -0.122 -13.367 1 98.81 82 VAL A C 1
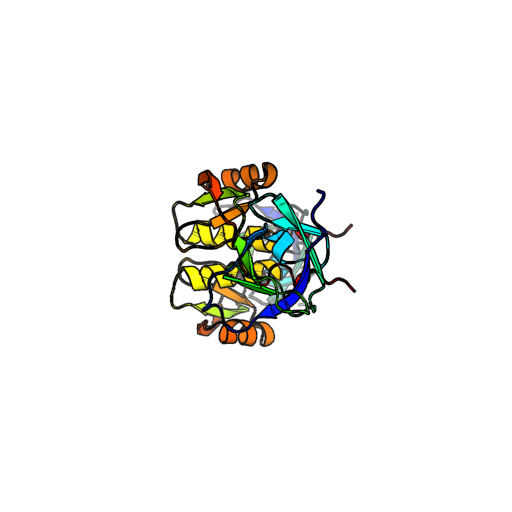ATOM 615 O O . VAL A 1 82 ? 8.312 -0.806 -12.508 1 98.81 82 VAL A O 1
ATOM 618 N N . ARG A 1 83 ? 8.258 0.885 -13.875 1 98.62 83 ARG A N 1
ATOM 619 C CA . ARG A 1 83 ? 9.539 1.434 -13.445 1 98.62 83 ARG A CA 1
ATOM 620 C C . ARG A 1 83 ? 9.414 2.916 -13.109 1 98.62 83 ARG A C 1
ATOM 622 O O . ARG A 1 83 ? 8.469 3.578 -13.539 1 98.62 83 ARG A O 1
ATOM 629 N N . ALA A 1 84 ? 10.336 3.355 -12.32 1 97.81 84 ALA A N 1
ATOM 630 C CA . ALA A 1 84 ? 10.344 4.762 -11.93 1 97.81 84 ALA A CA 1
ATOM 631 C C . ALA A 1 84 ? 11.75 5.352 -12.016 1 97.81 84 ALA A C 1
ATOM 633 O O . ALA A 1 84 ? 12.727 4.617 -12.164 1 97.81 84 ALA A O 1
ATOM 634 N N . THR A 1 85 ? 11.789 6.691 -11.852 1 95.38 85 THR A N 1
ATOM 635 C CA . THR A 1 85 ? 13.055 7.402 -11.938 1 95.38 85 THR A CA 1
ATOM 636 C C . THR A 1 85 ? 13.781 7.379 -10.594 1 95.38 85 THR A C 1
ATOM 638 O O . THR A 1 85 ? 14.961 7.715 -10.516 1 95.38 85 THR A O 1
ATOM 641 N N . SER A 1 86 ? 13.078 6.988 -9.555 1 95.62 86 SER A N 1
ATOM 642 C CA . SER A 1 86 ? 13.656 6.91 -8.219 1 95.62 86 SER A CA 1
ATOM 643 C C . SER A 1 86 ? 13.008 5.801 -7.395 1 95.62 86 SER A C 1
ATOM 645 O O . SER A 1 86 ? 11.875 5.406 -7.668 1 95.62 86 SER A O 1
ATOM 647 N N . ALA A 1 87 ? 13.727 5.387 -6.402 1 95.31 87 ALA A N 1
ATOM 648 C CA . ALA A 1 87 ? 13.195 4.375 -5.492 1 95.31 87 ALA A CA 1
ATOM 649 C C . ALA A 1 87 ? 11.961 4.891 -4.762 1 95.31 87 ALA A C 1
ATOM 651 O O . ALA A 1 87 ? 11.016 4.133 -4.527 1 95.31 87 ALA A O 1
ATOM 652 N N . LEU A 1 88 ? 12 6.121 -4.438 1 96.62 88 LEU A N 1
ATOM 653 C CA . LEU A 1 88 ? 10.875 6.723 -3.729 1 96.62 88 LEU A CA 1
ATOM 654 C C . LEU A 1 88 ? 9.617 6.707 -4.594 1 96.62 88 LEU A C 1
ATOM 656 O O . LEU A 1 88 ? 8.531 6.352 -4.117 1 96.62 88 LEU A O 1
ATOM 660 N N . ALA A 1 89 ? 9.773 7.039 -5.828 1 97 89 ALA A N 1
ATOM 661 C CA . ALA A 1 89 ? 8.633 7.043 -6.734 1 97 89 ALA A CA 1
ATOM 662 C C . ALA A 1 89 ? 8.047 5.641 -6.891 1 97 89 ALA A C 1
ATOM 664 O O . ALA A 1 89 ? 6.828 5.473 -6.941 1 97 89 ALA A O 1
ATOM 665 N N . LEU A 1 90 ? 8.93 4.676 -6.98 1 98 90 LEU A N 1
ATOM 666 C CA . LEU A 1 90 ? 8.484 3.293 -7.105 1 98 90 LEU A CA 1
ATOM 667 C C . LEU A 1 90 ? 7.777 2.832 -5.836 1 98 90 LEU A C 1
ATOM 669 O O . LEU A 1 90 ? 6.746 2.16 -5.902 1 98 90 LEU A O 1
ATOM 673 N N . MET A 1 91 ? 8.289 3.23 -4.719 1 97.62 91 MET A N 1
ATOM 674 C CA . MET A 1 91 ? 7.695 2.896 -3.43 1 97.62 91 MET A CA 1
ATOM 675 C C . MET A 1 91 ? 6.328 3.553 -3.277 1 97.62 91 MET A C 1
ATOM 677 O O . MET A 1 91 ? 5.383 2.926 -2.789 1 97.62 91 MET A O 1
ATOM 681 N N . GLN A 1 92 ? 6.227 4.781 -3.707 1 97.31 92 GLN A N 1
ATOM 682 C CA . GLN A 1 92 ? 4.938 5.465 -3.686 1 97.31 92 GLN A CA 1
ATOM 683 C C . GLN A 1 92 ? 3.906 4.727 -4.531 1 97.31 92 GLN A C 1
ATOM 685 O O . GLN A 1 92 ? 2.752 4.574 -4.121 1 97.31 92 GLN A O 1
ATOM 690 N N . ALA A 1 93 ? 4.371 4.27 -5.672 1 97.56 93 ALA A N 1
ATOM 691 C CA . ALA A 1 93 ? 3.473 3.502 -6.527 1 97.56 93 ALA A CA 1
ATOM 692 C C . ALA A 1 93 ? 2.996 2.232 -5.828 1 97.56 93 ALA A C 1
ATOM 694 O O . ALA A 1 93 ? 1.805 1.913 -5.848 1 97.56 93 ALA A O 1
ATOM 695 N N . ALA A 1 94 ? 3.879 1.523 -5.207 1 97.69 94 ALA A N 1
ATOM 696 C CA . ALA A 1 94 ? 3.529 0.303 -4.484 1 97.69 94 ALA A CA 1
ATOM 697 C C . ALA A 1 94 ? 2.516 0.59 -3.381 1 97.69 94 ALA A C 1
ATOM 699 O O . ALA A 1 94 ? 1.544 -0.151 -3.215 1 97.69 94 ALA A O 1
ATOM 700 N N . TYR A 1 95 ? 2.729 1.671 -2.666 1 97.56 95 TYR A N 1
ATOM 701 C CA . TYR A 1 95 ? 1.825 2.076 -1.596 1 97.56 95 TYR A CA 1
ATOM 702 C C . TYR A 1 95 ? 0.432 2.371 -2.139 1 97.56 95 TYR A C 1
ATOM 704 O O . TYR A 1 95 ? -0.566 1.887 -1.6 1 97.56 95 TYR A O 1
ATOM 712 N N . HIS A 1 96 ? 0.315 3.096 -3.186 1 96.38 96 HIS A N 1
ATOM 713 C CA . HIS A 1 96 ? -0.972 3.471 -3.762 1 96.38 96 HIS A CA 1
ATOM 714 C C . HIS A 1 96 ? -1.695 2.256 -4.332 1 96.38 96 HIS A C 1
ATOM 716 O O . HIS A 1 96 ? -2.914 2.131 -4.191 1 96.38 96 HIS A O 1
ATOM 722 N N . LEU A 1 97 ? -0.939 1.43 -4.984 1 97 97 LEU A N 1
ATOM 723 C CA . LEU A 1 97 ? -1.535 0.213 -5.527 1 97 97 LEU A CA 1
ATOM 724 C C . LEU A 1 97 ? -1.999 -0.711 -4.406 1 97 97 LEU A C 1
ATOM 726 O O . LEU A 1 97 ? -3.027 -1.381 -4.531 1 97 97 LEU A O 1
ATOM 730 N N . GLY A 1 98 ? -1.183 -0.777 -3.318 1 96.06 98 GLY A N 1
ATOM 731 C CA . GLY A 1 98 ? -1.646 -1.48 -2.133 1 96.06 98 GLY A CA 1
ATOM 732 C C . GLY A 1 98 ? -2.961 -0.947 -1.599 1 96.06 98 GLY A C 1
ATOM 733 O O . GLY A 1 98 ? -3.867 -1.72 -1.279 1 96.06 98 GLY A O 1
ATOM 734 N N . ASN A 1 99 ? -3.111 0.356 -1.544 1 94.5 99 ASN A N 1
ATOM 735 C CA . ASN A 1 99 ? -4.332 1.006 -1.082 1 94.5 99 ASN A CA 1
ATOM 736 C C . ASN A 1 99 ? -5.535 0.613 -1.937 1 94.5 99 ASN A C 1
ATOM 738 O O . ASN A 1 99 ? -6.676 0.668 -1.475 1 94.5 99 ASN A O 1
ATOM 742 N N . ARG A 1 100 ? -5.266 0.172 -3.092 1 94.25 100 ARG A N 1
ATOM 743 C CA . ARG A 1 100 ? -6.316 -0.242 -4.016 1 94.25 100 ARG A CA 1
ATOM 744 C C . ARG A 1 100 ? -6.449 -1.761 -4.047 1 94.25 100 ARG A C 1
ATOM 746 O O . ARG A 1 100 ? -7.23 -2.305 -4.832 1 94.25 100 ARG A O 1
ATOM 753 N N . HIS A 1 101 ? -5.656 -2.445 -3.307 1 95.69 101 HIS A N 1
ATOM 754 C CA . HIS A 1 101 ? -5.652 -3.898 -3.178 1 95.69 101 HIS A CA 1
ATOM 755 C C . HIS A 1 101 ? -5.258 -4.566 -4.488 1 95.69 101 HIS A C 1
ATOM 757 O O . HIS A 1 101 ? -5.762 -5.641 -4.82 1 95.69 101 HIS A O 1
ATOM 763 N N . VAL A 1 102 ? -4.5 -3.924 -5.242 1 96.94 102 VAL A N 1
ATOM 764 C CA . VAL A 1 102 ? -3.992 -4.504 -6.484 1 96.94 102 VAL A CA 1
ATOM 765 C C . VAL A 1 102 ? -2.904 -5.527 -6.168 1 96.94 102 VAL A C 1
ATOM 767 O O . VAL A 1 102 ? -1.97 -5.238 -5.418 1 96.94 102 VAL A O 1
ATOM 770 N N . ALA A 1 103 ? -3 -6.723 -6.707 1 97.25 103 ALA A N 1
ATOM 771 C CA . ALA A 1 103 ? -1.938 -7.715 -6.57 1 97.25 103 ALA A CA 1
ATOM 772 C C . ALA A 1 103 ? -0.659 -7.25 -7.262 1 97.25 103 ALA A C 1
ATOM 774 O O . ALA A 1 103 ? -0.683 -6.871 -8.438 1 97.25 103 ALA A O 1
ATOM 775 N N . LEU A 1 104 ? 0.451 -7.309 -6.551 1 98.12 104 LEU A N 1
ATOM 776 C CA . LEU A 1 104 ? 1.714 -6.809 -7.082 1 98.12 104 LEU A CA 1
ATOM 777 C C . LEU A 1 104 ? 2.83 -7.828 -6.883 1 98.12 104 LEU A C 1
ATOM 779 O O . LEU A 1 104 ? 2.92 -8.461 -5.828 1 98.12 104 LEU A O 1
ATOM 783 N N . GLU A 1 105 ? 3.605 -7.984 -7.898 1 98.38 105 GLU A N 1
ATOM 784 C CA . GLU A 1 105 ? 4.934 -8.57 -7.758 1 98.38 105 GLU A CA 1
ATOM 785 C C . GLU A 1 105 ? 6 -7.488 -7.613 1 98.38 105 GLU A C 1
ATOM 787 O O . GLU A 1 105 ? 6.117 -6.609 -8.469 1 98.38 105 GLU A O 1
ATOM 792 N N . LEU A 1 106 ? 6.781 -7.562 -6.562 1 98.25 106 LEU A N 1
ATOM 793 C CA . LEU A 1 106 ? 7.688 -6.469 -6.234 1 98.25 106 LEU A CA 1
ATOM 794 C C . LEU A 1 106 ? 9.141 -6.883 -6.438 1 98.25 106 LEU A C 1
ATOM 796 O O . LEU A 1 106 ? 9.547 -7.961 -5.992 1 98.25 106 LEU A O 1
ATOM 800 N N . HIS A 1 107 ? 9.859 -6.047 -7.113 1 97.56 107 HIS A N 1
ATOM 801 C CA . HIS A 1 107 ? 11.305 -6.145 -7.242 1 97.56 107 HIS A CA 1
ATOM 802 C C . HIS A 1 107 ? 11.977 -4.816 -6.902 1 97.56 107 HIS A C 1
ATOM 804 O O . HIS A 1 107 ? 11.305 -3.793 -6.762 1 97.56 107 HIS A O 1
ATOM 810 N N . GLU A 1 108 ? 13.234 -4.82 -6.703 1 95.19 108 GLU A N 1
ATOM 811 C CA . GLU A 1 108 ? 13.984 -3.643 -6.281 1 95.19 108 GLU A CA 1
ATOM 812 C C . GLU A 1 108 ? 13.805 -2.49 -7.266 1 95.19 108 GLU A C 1
ATOM 814 O O . GLU A 1 108 ? 13.695 -1.331 -6.863 1 95.19 108 GLU A O 1
ATOM 819 N N . GLN A 1 109 ? 13.719 -2.812 -8.547 1 96.38 109 GLN A N 1
ATOM 820 C CA . GLN A 1 109 ? 13.766 -1.75 -9.547 1 96.38 109 GLN A CA 1
ATOM 821 C C . GLN A 1 109 ? 12.477 -1.699 -10.359 1 96.38 109 GLN A C 1
ATOM 823 O O . GLN A 1 109 ? 12.312 -0.838 -11.227 1 96.38 109 GLN A O 1
ATOM 828 N N . ASP A 1 110 ? 11.625 -2.643 -10.109 1 98.12 110 ASP A N 1
ATOM 829 C CA . ASP A 1 110 ? 10.398 -2.635 -10.906 1 98.12 110 ASP A CA 1
ATOM 830 C C . ASP A 1 110 ? 9.281 -3.408 -10.195 1 98.12 110 ASP A C 1
ATOM 832 O O . ASP A 1 110 ? 9.539 -4.141 -9.242 1 98.12 110 ASP A O 1
ATOM 836 N N . LEU A 1 111 ? 8.086 -3.123 -10.586 1 98.62 111 LEU A N 1
ATOM 837 C CA . LEU A 1 111 ? 6.867 -3.799 -10.156 1 98.62 111 LEU A CA 1
ATOM 838 C C . LEU A 1 111 ? 6.172 -4.465 -11.344 1 98.62 111 LEU A C 1
ATOM 840 O O . LEU A 1 111 ? 6.281 -3.996 -12.477 1 98.62 111 LEU A O 1
ATOM 844 N N . TYR A 1 112 ? 5.461 -5.547 -11.055 1 98.75 112 TYR A N 1
ATOM 845 C CA . TYR A 1 112 ? 4.602 -6.168 -12.055 1 98.75 112 TYR A CA 1
ATOM 846 C C . TYR A 1 112 ? 3.17 -6.289 -11.539 1 98.75 112 TYR A C 1
ATOM 848 O O . TYR A 1 112 ? 2.949 -6.617 -10.375 1 98.75 112 TYR A O 1
ATOM 856 N N . LEU A 1 113 ? 2.242 -5.977 -12.359 1 98.69 113 LEU A N 1
ATOM 857 C CA . LEU A 1 113 ? 0.823 -6.215 -12.125 1 98.69 113 LEU A CA 1
ATOM 858 C C . LEU A 1 113 ? 0.136 -6.707 -13.398 1 98.69 113 LEU A C 1
ATOM 860 O O . LEU A 1 113 ? 0.703 -6.621 -14.484 1 98.69 113 LEU A O 1
ATOM 864 N N . LEU A 1 114 ? -1.023 -7.281 -13.211 1 98.62 114 LEU A N 1
ATOM 865 C CA . LEU A 1 114 ? -1.779 -7.699 -14.391 1 98.62 114 LEU A CA 1
ATOM 866 C C . LEU A 1 114 ? -2.109 -6.5 -15.273 1 98.62 114 LEU A C 1
ATOM 868 O O . LEU A 1 114 ? -2.428 -5.422 -14.773 1 98.62 114 LEU A O 1
ATOM 872 N N . GLU A 1 115 ? -1.999 -6.711 -16.531 1 98.44 115 GLU A N 1
ATOM 873 C CA . GLU A 1 115 ? -2.307 -5.633 -17.469 1 98.44 115 GLU A CA 1
ATOM 874 C C . GLU A 1 115 ? -3.715 -5.09 -17.25 1 98.44 115 GLU A C 1
ATOM 876 O O . GLU A 1 115 ? -4.684 -5.852 -17.203 1 98.44 115 GLU A O 1
ATOM 881 N N . ASP A 1 116 ? -3.768 -3.793 -17.062 1 98.06 116 ASP A N 1
ATOM 882 C CA . ASP A 1 116 ? -5.004 -3.057 -16.828 1 98.06 116 ASP A CA 1
ATOM 883 C C . ASP A 1 116 ? -4.895 -1.617 -17.328 1 98.06 116 ASP A C 1
ATOM 885 O O . ASP A 1 116 ? -4.074 -0.844 -16.828 1 98.06 116 ASP A O 1
ATOM 889 N N . ALA A 1 117 ? -5.734 -1.236 -18.172 1 97.5 117 ALA A N 1
ATOM 890 C CA . ALA A 1 117 ? -5.625 0.06 -18.844 1 97.5 117 ALA A CA 1
ATOM 891 C C . ALA A 1 117 ? -5.871 1.202 -17.859 1 97.5 117 ALA A C 1
ATOM 893 O O . ALA A 1 117 ? -5.242 2.258 -17.953 1 97.5 117 ALA A O 1
ATOM 894 N N . VAL A 1 118 ? -6.793 1.005 -17 1 97.44 118 VAL A N 1
ATOM 895 C CA . VAL A 1 118 ? -7.109 2.037 -16.016 1 97.44 118 VAL A CA 1
ATOM 896 C C . VAL A 1 118 ? -5.914 2.258 -15.094 1 97.44 118 VAL A C 1
ATOM 898 O O . VAL A 1 118 ? -5.504 3.398 -14.859 1 97.44 118 VAL A O 1
ATOM 901 N N . LEU A 1 119 ? -5.305 1.182 -14.625 1 97.88 119 LEU A N 1
ATOM 902 C CA . LEU A 1 119 ? -4.141 1.288 -13.75 1 97.88 119 LEU A CA 1
ATOM 903 C C . LEU A 1 119 ? -2.943 1.854 -14.5 1 97.88 119 LEU A C 1
ATOM 905 O O . LEU A 1 119 ? -2.143 2.602 -13.938 1 97.88 119 LEU A O 1
ATOM 909 N N . ALA A 1 120 ? -2.832 1.477 -15.734 1 98.06 120 ALA A N 1
ATOM 910 C CA . ALA A 1 120 ? -1.753 2.02 -16.562 1 98.06 120 ALA A CA 1
ATOM 911 C C . ALA A 1 120 ? -1.841 3.541 -16.641 1 98.06 120 ALA A C 1
ATOM 913 O O . ALA A 1 120 ? -0.846 4.238 -16.438 1 98.06 120 ALA A O 1
ATOM 914 N N . THR A 1 121 ? -3.002 4.004 -16.906 1 97.31 121 THR A N 1
ATOM 915 C CA . THR A 1 121 ? -3.219 5.441 -17.031 1 97.31 121 THR A CA 1
ATOM 916 C C . THR A 1 121 ? -2.908 6.141 -15.703 1 97.31 121 THR A C 1
ATOM 918 O O . THR A 1 121 ? -2.242 7.176 -15.68 1 97.31 121 THR A O 1
ATOM 921 N N . MET A 1 122 ? -3.348 5.539 -14.664 1 95.19 122 MET A N 1
ATOM 922 C CA . MET A 1 122 ? -3.094 6.094 -13.336 1 95.19 122 MET A CA 1
ATOM 923 C C . MET A 1 122 ? -1.597 6.188 -13.062 1 95.19 122 MET A C 1
ATOM 925 O O . MET A 1 122 ? -1.107 7.227 -12.609 1 95.19 122 MET A O 1
ATOM 929 N N . LEU A 1 123 ? -0.896 5.164 -13.352 1 97.75 123 LEU A N 1
ATOM 930 C CA . LEU A 1 123 ? 0.534 5.094 -13.07 1 97.75 123 LEU A CA 1
ATOM 931 C C . LEU A 1 123 ? 1.311 6.055 -13.969 1 97.75 123 LEU A C 1
ATOM 933 O O . LEU A 1 123 ? 2.248 6.715 -13.508 1 97.75 123 LEU A O 1
ATOM 937 N N . GLU A 1 124 ? 0.913 6.152 -15.188 1 97.25 124 GLU A N 1
ATOM 938 C CA . GLU A 1 124 ? 1.562 7.078 -16.109 1 97.25 124 GLU A CA 1
ATOM 939 C C . GLU A 1 124 ? 1.376 8.523 -15.656 1 97.25 124 GLU A C 1
ATOM 941 O O . GLU A 1 124 ? 2.299 9.336 -15.758 1 97.25 124 GLU A O 1
ATOM 946 N N . SER A 1 125 ? 0.185 8.781 -15.211 1 95.62 125 SER A N 1
ATOM 947 C CA . SER A 1 125 ? -0.096 10.133 -14.727 1 95.62 125 SER A CA 1
ATOM 948 C C . SER A 1 125 ? 0.783 10.484 -13.531 1 95.62 125 SER A C 1
ATOM 950 O O . SER A 1 125 ? 1.005 11.664 -13.242 1 95.62 125 SER A O 1
ATOM 952 N N . ARG A 1 126 ? 1.343 9.523 -12.898 1 93.88 126 ARG A N 1
ATOM 953 C CA . ARG A 1 126 ? 2.223 9.742 -11.758 1 93.88 126 ARG A CA 1
ATOM 954 C C . ARG A 1 126 ? 3.688 9.727 -12.18 1 93.88 126 ARG A C 1
ATOM 956 O O . ARG A 1 126 ? 4.582 9.727 -11.336 1 93.88 126 ARG A O 1
ATOM 963 N N . GLY A 1 127 ? 3.889 9.656 -13.469 1 96.88 127 GLY A N 1
ATOM 964 C CA . GLY A 1 127 ? 5.234 9.797 -14 1 96.88 127 GLY A CA 1
ATOM 965 C C . GLY A 1 127 ? 5.977 8.477 -14.109 1 96.88 127 GLY A C 1
ATOM 966 O O . GLY A 1 127 ? 7.191 8.461 -14.32 1 96.88 127 GLY A O 1
ATOM 967 N N . LEU A 1 128 ? 5.324 7.352 -13.914 1 98.31 128 LEU A N 1
ATOM 968 C CA . LEU A 1 128 ? 5.973 6.047 -13.984 1 98.31 128 LEU A CA 1
ATOM 969 C C . LEU A 1 128 ? 6.094 5.582 -15.438 1 98.31 128 LEU A C 1
ATOM 971 O O . LEU A 1 128 ? 5.352 6.043 -16.312 1 98.31 128 LEU A O 1
ATOM 975 N N . GLN A 1 129 ? 7.082 4.754 -15.68 1 98.56 129 GLN A N 1
ATOM 976 C CA . GLN A 1 129 ? 7.309 4.152 -16.984 1 98.56 129 GLN A CA 1
ATOM 977 C C . GLN A 1 129 ? 6.738 2.74 -17.047 1 98.56 129 GLN A C 1
ATOM 979 O O . GLN A 1 129 ? 7.02 1.912 -16.188 1 98.56 129 GLN A O 1
ATOM 984 N N . LEU A 1 130 ? 5.992 2.49 -18.094 1 98.62 130 LEU A N 1
ATOM 985 C CA . LEU A 1 130 ? 5.32 1.199 -18.188 1 98.62 130 LEU A CA 1
ATOM 986 C C . LEU A 1 130 ? 5.719 0.472 -19.469 1 98.62 130 LEU A C 1
ATOM 988 O O . LEU A 1 130 ? 5.957 1.105 -20.5 1 98.62 130 LEU A O 1
ATOM 992 N N . SER A 1 131 ? 5.781 -0.801 -19.438 1 98.62 131 SER A N 1
ATOM 993 C CA . SER A 1 131 ? 5.914 -1.682 -20.594 1 98.62 131 SER A CA 1
ATOM 994 C C . SER A 1 131 ? 5.113 -2.967 -20.406 1 98.62 131 SER A C 1
ATOM 996 O O . SER A 1 131 ? 4.961 -3.449 -19.281 1 98.62 131 SER A O 1
ATOM 998 N N . ARG A 1 132 ? 4.637 -3.471 -21.484 1 98.38 132 ARG A N 1
ATOM 999 C CA . ARG A 1 132 ? 3.883 -4.719 -21.453 1 98.38 132 ARG A CA 1
ATOM 1000 C C . ARG A 1 132 ? 4.809 -5.922 -21.609 1 98.38 132 ARG A C 1
ATOM 1002 O O . ARG A 1 132 ? 5.797 -5.859 -22.344 1 98.38 132 ARG A O 1
ATOM 1009 N N . CYS A 1 133 ? 4.441 -7.008 -20.938 1 98.44 133 CYS A N 1
ATOM 1010 C CA . CYS A 1 133 ? 5.234 -8.219 -21.094 1 98.44 133 CYS A CA 1
ATOM 1011 C C . CYS A 1 133 ? 4.395 -9.461 -20.797 1 98.44 133 CYS A C 1
ATOM 1013 O O . CYS A 1 133 ? 3.309 -9.359 -20.234 1 98.44 133 CYS A O 1
ATOM 1015 N N . GLN A 1 134 ? 4.879 -10.617 -21.281 1 98.62 134 GLN A N 1
ATOM 1016 C CA . GLN A 1 134 ? 4.332 -11.938 -21.016 1 98.62 134 GLN A CA 1
ATOM 1017 C C . GLN A 1 134 ? 5.277 -12.758 -20.141 1 98.62 134 GLN A C 1
ATOM 1019 O O . GLN A 1 134 ? 6.375 -13.117 -20.562 1 98.62 134 GLN A O 1
ATOM 1024 N N . ARG A 1 135 ? 4.879 -13.008 -18.953 1 98.44 135 ARG A N 1
ATOM 1025 C CA . ARG A 1 135 ? 5.73 -13.75 -18.031 1 98.44 135 ARG A CA 1
ATOM 1026 C C . ARG A 1 135 ? 4.926 -14.289 -16.844 1 98.44 135 ARG A C 1
ATOM 1028 O O . ARG A 1 135 ? 3.799 -13.852 -16.609 1 98.44 135 ARG A O 1
ATOM 1035 N N . PRO A 1 136 ? 5.492 -15.297 -16.125 1 98.19 136 PRO A N 1
ATOM 1036 C CA . PRO A 1 136 ? 4.828 -15.742 -14.891 1 98.19 136 PRO A CA 1
ATOM 1037 C C . PRO A 1 136 ? 4.621 -14.609 -13.891 1 98.19 136 PRO A C 1
ATOM 1039 O O . PRO A 1 136 ? 5.473 -13.727 -13.766 1 98.19 136 PRO A O 1
ATOM 1042 N N . PHE A 1 137 ? 3.543 -14.625 -13.227 1 98.19 137 PHE A N 1
ATOM 1043 C CA . PHE A 1 137 ? 3.168 -13.625 -12.227 1 98.19 137 PHE A CA 1
ATOM 1044 C C . PHE A 1 137 ? 3.234 -14.219 -10.82 1 98.19 137 PHE A C 1
ATOM 1046 O O . PHE A 1 137 ? 2.602 -15.234 -10.539 1 98.19 137 PHE A O 1
ATOM 1053 N N . ARG A 1 138 ? 4.035 -13.633 -9.977 1 95.88 138 ARG A N 1
ATOM 1054 C CA . ARG A 1 138 ? 4.219 -14.07 -8.594 1 95.88 138 ARG A CA 1
ATOM 1055 C C . ARG A 1 138 ? 3.955 -12.93 -7.617 1 95.88 138 ARG A C 1
ATOM 1057 O O . ARG A 1 138 ? 4.895 -12.352 -7.066 1 95.88 138 ARG A O 1
ATOM 1064 N N . PRO A 1 139 ? 2.723 -12.672 -7.383 1 96.69 139 PRO A N 1
ATOM 1065 C CA . PRO A 1 139 ? 2.381 -11.523 -6.539 1 96.69 139 PRO A CA 1
ATOM 1066 C C . PRO A 1 139 ? 2.777 -11.727 -5.078 1 96.69 139 PRO A C 1
ATOM 1068 O O . PRO A 1 139 ? 2.848 -12.867 -4.605 1 96.69 139 PRO A O 1
ATOM 1071 N N . GLU A 1 140 ? 3.066 -10.531 -4.438 1 93.25 140 GLU A N 1
ATOM 1072 C CA . GLU A 1 140 ? 3.336 -10.477 -3.002 1 93.25 140 GLU A CA 1
ATOM 1073 C C . GLU A 1 140 ? 2.168 -11.047 -2.201 1 93.25 140 GLU A C 1
ATOM 1075 O O . GLU A 1 140 ? 1.005 -10.789 -2.518 1 93.25 140 GLU A O 1
ATOM 1080 N N . GLY A 1 141 ? 2.57 -11.945 -1.286 1 80.06 141 GLY A N 1
ATOM 1081 C CA . GLY A 1 141 ? 1.546 -12.492 -0.412 1 80.06 141 GLY A CA 1
ATOM 1082 C C . GLY A 1 141 ? 0.887 -11.445 0.467 1 80.06 141 GLY A C 1
ATOM 1083 O O . GLY A 1 141 ? 1.46 -10.383 0.709 1 80.06 141 GLY A O 1
ATOM 1084 N N . GLY A 1 142 ? -0.316 -11.656 1.095 1 59.56 142 GLY A N 1
ATOM 1085 C CA . GLY A 1 142 ? -0.938 -10.797 2.092 1 59.56 142 GLY A CA 1
ATOM 1086 C C . GLY A 1 142 ? -1.993 -9.875 1.511 1 59.56 142 GLY A C 1
ATOM 1087 O O . GLY A 1 142 ? -2.752 -9.25 2.252 1 59.56 142 GLY A O 1
ATOM 1088 N N . ALA A 1 143 ? -1.862 -9.461 0.259 1 49.88 143 ALA A N 1
ATOM 1089 C CA . ALA A 1 143 ? -2.877 -8.539 -0.255 1 49.88 143 ALA A CA 1
ATOM 1090 C C . ALA A 1 143 ? -4.281 -9.039 0.064 1 49.88 143 ALA A C 1
ATOM 1092 O O . ALA A 1 143 ? -5.188 -8.25 0.328 1 49.88 143 ALA A O 1
ATOM 1093 N N . TYR A 1 144 ? -4.527 -10.281 -0.042 1 44.88 144 TYR A N 1
ATOM 1094 C CA . TYR A 1 144 ? -5.879 -10.82 -0.077 1 44.88 144 TYR A CA 1
ATOM 1095 C C . TYR A 1 144 ? -6.426 -11.023 1.333 1 44.88 144 TYR A C 1
ATOM 1097 O O . TYR A 1 144 ? -7.602 -11.336 1.512 1 44.88 144 TYR A O 1
ATOM 1105 N N . ALA A 1 145 ? -5.637 -11 2.229 1 44.03 145 ALA A N 1
ATOM 1106 C CA . ALA A 1 145 ? -6.238 -11.352 3.512 1 44.03 145 ALA A CA 1
ATOM 1107 C C . ALA A 1 145 ? -7.273 -10.32 3.939 1 44.03 145 ALA A C 1
ATOM 1109 O O . ALA A 1 145 ? -8.156 -10.609 4.746 1 44.03 145 ALA A O 1
ATOM 1110 N N . GLY A 1 146 ? -7.137 -9.164 3.686 1 38.25 146 GLY A N 1
ATOM 1111 C CA . GLY A 1 146 ? -8.023 -8.172 4.285 1 38.25 146 GLY A CA 1
ATOM 1112 C C . GLY A 1 146 ? -9.438 -8.234 3.75 1 38.25 146 GLY A C 1
ATOM 1113 O O . GLY A 1 146 ? -10.297 -7.457 4.164 1 38.25 146 GLY A O 1
ATOM 1114 N N . HIS A 1 147 ? -9.656 -8.688 2.602 1 39.25 147 HIS A N 1
ATOM 1115 C CA . HIS A 1 147 ? -11.031 -8.633 2.125 1 39.25 147 HIS A CA 1
ATOM 1116 C C . HIS A 1 147 ? -11.883 -9.711 2.787 1 39.25 147 HIS A C 1
ATOM 1118 O O . HIS A 1 147 ? -13.016 -9.969 2.355 1 39.25 147 HIS A O 1
ATOM 1124 N N . GLN A 1 148 ? -11.477 -10.586 3.6 1 32.81 148 GLN A N 1
ATOM 1125 C CA . GLN A 1 148 ? -12.586 -11.375 4.109 1 32.81 148 GLN A CA 1
ATOM 1126 C C . GLN A 1 148 ? -13.617 -10.492 4.809 1 32.81 148 GLN A C 1
ATOM 1128 O O . GLN A 1 148 ? -13.375 -10.008 5.918 1 32.81 148 GLN A O 1
ATOM 1133 N N . HIS A 1 149 ? -14.344 -9.594 4.266 1 30.19 149 HIS A N 1
ATOM 1134 C CA . HIS A 1 149 ? -15.664 -9.289 4.816 1 30.19 149 HIS A CA 1
ATOM 1135 C C . HIS A 1 149 ? -16.391 -10.562 5.234 1 30.19 149 HIS A C 1
ATOM 1137 O O . HIS A 1 149 ? -16.391 -11.555 4.504 1 30.19 149 HIS A O 1
ATOM 1143 N N . GLY A 1 150 ? -16.672 -10.82 6.602 1 23.44 150 GLY A N 1
ATOM 1144 C CA . GLY A 1 150 ? -17.828 -11.586 7.047 1 23.44 150 GLY A CA 1
ATOM 1145 C C . GLY A 1 150 ? -19.047 -11.414 6.156 1 23.44 150 GLY A C 1
ATOM 1146 O O . GLY A 1 150 ? -19.203 -10.375 5.504 1 23.44 150 GLY A O 1
ATOM 1147 N N . MET B 1 1 ? -9.953 37.875 30.203 1 44.38 1 MET B N 1
ATOM 1148 C CA . MET B 1 1 ? -11.148 38.031 29.391 1 44.38 1 MET B CA 1
ATOM 1149 C C . MET B 1 1 ? -11.219 36.969 28.297 1 44.38 1 MET B C 1
ATOM 1151 O O . MET B 1 1 ? -10.203 36.656 27.656 1 44.38 1 MET B O 1
ATOM 1155 N N . THR B 1 2 ? -12.094 36.031 28.391 1 55.66 2 THR B N 1
ATOM 1156 C CA . THR B 1 2 ? -12.211 34.938 27.453 1 55.66 2 THR B CA 1
ATOM 1157 C C . THR B 1 2 ? -12.305 35.438 26.016 1 55.66 2 THR B C 1
ATOM 1159 O O . THR B 1 2 ? -13.188 36.219 25.688 1 55.66 2 THR B O 1
ATOM 1162 N N . GLN B 1 3 ? -11.148 35.719 25.453 1 71.25 3 GLN B N 1
ATOM 1163 C CA . GLN B 1 3 ? -11.125 36.281 24.109 1 71.25 3 GLN B CA 1
ATOM 1164 C C . GLN B 1 3 ? -12.078 35.531 23.172 1 71.25 3 GLN B C 1
ATOM 1166 O O . GLN B 1 3 ? -12.234 34.312 23.281 1 71.25 3 GLN B O 1
ATOM 1171 N N . ALA B 1 4 ? -12.945 36.25 22.562 1 85.81 4 ALA B N 1
ATOM 1172 C CA . ALA B 1 4 ? -13.914 35.688 21.609 1 85.81 4 ALA B CA 1
ATOM 1173 C C . ALA B 1 4 ? -13.242 34.75 20.609 1 85.81 4 ALA B C 1
ATOM 1175 O O . ALA B 1 4 ? -12.062 34.906 20.297 1 85.81 4 ALA B O 1
ATOM 1176 N N . VAL B 1 5 ? -13.859 33.688 20.359 1 93.12 5 VAL B N 1
ATOM 1177 C CA . VAL B 1 5 ? -13.383 32.688 19.406 1 93.12 5 VAL B CA 1
ATOM 1178 C C . VAL B 1 5 ? -13.18 33.344 18.031 1 93.12 5 VAL B C 1
ATOM 1180 O O . VAL B 1 5 ? -14.039 34.062 17.562 1 93.12 5 VAL B O 1
ATOM 1183 N N . LEU B 1 6 ? -11.977 33.219 17.516 1 94.56 6 LEU B N 1
ATOM 1184 C CA . LEU B 1 6 ? -11.672 33.719 16.172 1 94.56 6 LEU B CA 1
ATOM 1185 C C . LEU B 1 6 ? -12.234 32.781 15.109 1 94.56 6 LEU B C 1
ATOM 1187 O O . LEU B 1 6 ? -11.875 31.594 15.062 1 94.56 6 LEU B O 1
ATOM 1191 N N . VAL B 1 7 ? -13.133 33.281 14.25 1 96.88 7 VAL B N 1
ATOM 1192 C CA . VAL B 1 7 ? -13.727 32.469 13.195 1 96.88 7 VAL B CA 1
ATOM 1193 C C . VAL B 1 7 ? -12.898 32.594 11.914 1 96.88 7 VAL B C 1
ATOM 1195 O O . VAL B 1 7 ? -12.719 33.688 11.391 1 96.88 7 VAL B O 1
ATOM 1198 N N . LEU B 1 8 ? -12.391 31.531 11.445 1 97.06 8 LEU B N 1
ATOM 1199 C CA . LEU B 1 8 ? -11.617 31.484 10.211 1 97.06 8 LEU B CA 1
ATOM 1200 C C . LEU B 1 8 ? -12.43 30.875 9.078 1 97.06 8 LEU B C 1
ATOM 1202 O O . LEU B 1 8 ? -12.75 29.688 9.109 1 97.06 8 LEU B O 1
ATOM 1206 N N . ASP B 1 9 ? -12.734 31.656 8.062 1 96.62 9 ASP B N 1
ATOM 1207 C CA . ASP B 1 9 ? -13.617 31.141 7.02 1 96.62 9 ASP B CA 1
ATOM 1208 C C . ASP B 1 9 ? -13.055 31.438 5.633 1 96.62 9 ASP B C 1
ATOM 1210 O O . ASP B 1 9 ? -13.711 31.188 4.621 1 96.62 9 ASP B O 1
ATOM 1214 N N . GLN B 1 10 ? -11.727 31.969 5.605 1 94.06 10 GLN B N 1
ATOM 1215 C CA . GLN B 1 10 ? -11.078 32.281 4.332 1 94.06 10 GLN B CA 1
ATOM 1216 C C . GLN B 1 10 ? -9.688 31.641 4.262 1 94.06 10 GLN B C 1
ATOM 1218 O O . GLN B 1 10 ? -8.93 31.688 5.234 1 94.06 10 GLN B O 1
ATOM 1223 N N . ARG B 1 11 ? -9.398 31.031 3.078 1 93.69 11 ARG B N 1
ATOM 1224 C CA . ARG B 1 11 ? -8.039 30.641 2.746 1 93.69 11 ARG B CA 1
ATOM 1225 C C . ARG B 1 11 ? -7.336 31.734 1.941 1 93.69 11 ARG B C 1
ATOM 1227 O O . ARG B 1 11 ? -7.855 32.188 0.921 1 93.69 11 ARG B O 1
ATOM 1234 N N . LEU B 1 12 ? -6.238 32.094 2.414 1 90.44 12 LEU B N 1
ATOM 1235 C CA . LEU B 1 12 ? -5.539 33.188 1.743 1 90.44 12 LEU B CA 1
ATOM 1236 C C . LEU B 1 12 ? -4.586 32.656 0.682 1 90.44 12 LEU B C 1
ATOM 1238 O O . LEU B 1 12 ? -3.984 31.594 0.863 1 90.44 12 LEU B O 1
ATOM 1242 N N . ALA B 1 13 ? -4.512 33.281 -0.447 1 77.75 13 ALA B N 1
ATOM 1243 C CA . ALA B 1 13 ? -3.646 32.875 -1.555 1 77.75 13 ALA B CA 1
ATOM 1244 C C . ALA B 1 13 ? -2.182 33.156 -1.233 1 77.75 13 ALA B C 1
ATOM 1246 O O . ALA B 1 13 ? -1.309 32.344 -1.531 1 77.75 13 ALA B O 1
ATOM 1247 N N . ALA B 1 14 ? -1.874 34.5 -0.732 1 67.44 14 ALA B N 1
ATOM 1248 C CA . ALA B 1 14 ? -0.487 34.969 -0.635 1 67.44 14 ALA B CA 1
ATOM 1249 C C . ALA B 1 14 ? 0.101 34.625 0.734 1 67.44 14 ALA B C 1
ATOM 1251 O O . ALA B 1 14 ? -0.568 34.781 1.759 1 67.44 14 ALA B O 1
ATOM 1252 N N . ARG B 1 15 ? 1.18 33.781 0.857 1 63.97 15 ARG B N 1
ATOM 1253 C CA . ARG B 1 15 ? 1.9 33.375 2.061 1 63.97 15 ARG B CA 1
ATOM 1254 C C . ARG B 1 15 ? 2.859 34.469 2.516 1 63.97 15 ARG B C 1
ATOM 1256 O O . ARG B 1 15 ? 3.549 34.312 3.527 1 63.97 15 ARG B O 1
ATOM 1263 N N . ALA B 1 16 ? 2.871 35.656 1.816 1 62.31 16 ALA B N 1
ATOM 1264 C CA . ALA B 1 16 ? 4.035 36.531 1.924 1 62.31 16 ALA B CA 1
ATOM 1265 C C . ALA B 1 16 ? 4.051 37.25 3.264 1 62.31 16 ALA B C 1
ATOM 1267 O O . ALA B 1 16 ? 5.113 37.625 3.766 1 62.31 16 ALA B O 1
ATOM 1268 N N . ASP B 1 17 ? 2.846 37.406 3.865 1 70.31 17 ASP B N 1
ATOM 1269 C CA . ASP B 1 17 ? 2.889 38.219 5.07 1 70.31 17 ASP B CA 1
ATOM 1270 C C . ASP B 1 17 ? 2.965 37.344 6.324 1 70.31 17 ASP B C 1
ATOM 1272 O O . ASP B 1 17 ? 2.572 36.188 6.305 1 70.31 17 ASP B O 1
ATOM 1276 N N . GLN B 1 18 ? 3.664 37.875 7.289 1 84.31 18 GLN B N 1
ATOM 1277 C CA . GLN B 1 18 ? 3.826 37.188 8.57 1 84.31 18 GLN B CA 1
ATOM 1278 C C . GLN B 1 18 ? 2.475 36.906 9.219 1 84.31 18 GLN B C 1
ATOM 1280 O O . GLN B 1 18 ? 1.624 37.812 9.297 1 84.31 18 GLN B O 1
ATOM 1285 N N . ALA B 1 19 ? 2.25 35.719 9.555 1 90.38 19 ALA B N 1
ATOM 1286 C CA . ALA B 1 19 ? 1.018 35.312 10.227 1 90.38 19 ALA B CA 1
ATOM 1287 C C . ALA B 1 19 ? 0.97 35.875 11.648 1 90.38 19 ALA B C 1
ATOM 1289 O O . ALA B 1 19 ? 2.01 36.062 12.289 1 90.38 19 ALA B O 1
ATOM 1290 N N . ASP B 1 20 ? -0.214 36.188 12.141 1 92.62 20 ASP B N 1
ATOM 1291 C CA . ASP B 1 20 ? -0.427 36.688 13.5 1 92.62 20 ASP B CA 1
ATOM 1292 C C . ASP B 1 20 ? -0.358 35.531 14.508 1 92.62 20 ASP B C 1
ATOM 1294 O O . ASP B 1 20 ? 0.126 35.719 15.625 1 92.62 20 ASP B O 1
ATOM 1298 N N . LEU B 1 21 ? -0.917 34.438 14.117 1 95.31 21 LEU B N 1
ATOM 1299 C CA . LEU B 1 21 ? -1.007 33.25 14.969 1 95.31 21 LEU B CA 1
ATOM 1300 C C . LEU B 1 21 ? -0.626 31.984 14.195 1 95.31 21 LEU B C 1
ATOM 1302 O O . LEU B 1 21 ? -0.751 31.953 12.969 1 95.31 21 LEU B O 1
ATOM 1306 N N . LEU B 1 22 ? -0.131 31.016 14.93 1 97.25 22 LEU B N 1
ATOM 1307 C CA . LEU B 1 22 ? 0.125 29.688 14.367 1 97.25 22 LEU B CA 1
ATOM 1308 C C . LEU B 1 22 ? -0.926 28.688 14.828 1 97.25 22 LEU B C 1
ATOM 1310 O O . LEU B 1 22 ? -1.326 28.703 15.992 1 97.25 22 LEU B O 1
ATOM 1314 N N . LEU B 1 23 ? -1.307 27.922 13.914 1 97.88 23 LEU B N 1
ATOM 1315 C CA . LEU B 1 23 ? -2.309 26.891 14.18 1 97.88 23 LEU B CA 1
ATOM 1316 C C . LEU B 1 23 ? -1.753 25.5 13.891 1 97.88 23 LEU B C 1
ATOM 1318 O O . LEU B 1 23 ? -1.883 24.984 12.781 1 97.88 23 LEU B O 1
ATOM 1322 N N . PRO B 1 24 ? -1.104 24.906 14.922 1 98.44 24 PRO B N 1
ATOM 1323 C CA . PRO B 1 24 ? -0.627 23.531 14.734 1 98.44 24 PRO B CA 1
ATOM 1324 C C . PRO B 1 24 ? -1.764 22.516 14.672 1 98.44 24 PRO B C 1
ATOM 1326 O O . PRO B 1 24 ? -2.592 22.453 15.578 1 98.44 24 PRO B O 1
ATOM 1329 N N . LEU B 1 25 ? -1.77 21.766 13.586 1 98.25 25 LEU B N 1
ATOM 1330 C CA . LEU B 1 25 ? -2.773 20.734 13.391 1 98.25 25 LEU B CA 1
ATOM 1331 C C . LEU B 1 25 ? -2.115 19.391 13.102 1 98.25 25 LEU B C 1
ATOM 1333 O O . LEU B 1 25 ? -1.13 19.312 12.367 1 98.25 25 LEU B O 1
ATOM 1337 N N . THR B 1 26 ? -2.666 18.328 13.703 1 98.06 26 THR B N 1
ATOM 1338 C CA . THR B 1 26 ? -2.258 16.984 13.312 1 98.06 26 THR B CA 1
ATOM 1339 C C . THR B 1 26 ? -2.65 16.688 11.867 1 98.06 26 THR B C 1
ATOM 1341 O O . THR B 1 26 ? -3.412 17.453 11.266 1 98.06 26 THR B O 1
ATOM 1344 N N . ALA B 1 27 ? -2.031 15.578 11.367 1 97.25 27 ALA B N 1
ATOM 1345 C CA . ALA B 1 27 ? -2.404 15.172 10.016 1 97.25 27 ALA B CA 1
ATOM 1346 C C . ALA B 1 27 ? -3.91 14.953 9.906 1 97.25 27 ALA B C 1
ATOM 1348 O O . ALA B 1 27 ? -4.535 15.391 8.938 1 97.25 27 ALA B O 1
ATOM 1349 N N . ASP B 1 28 ? -4.512 14.344 10.844 1 96.31 28 ASP B N 1
ATOM 1350 C CA . ASP B 1 28 ? -5.953 14.102 10.852 1 96.31 28 ASP B CA 1
ATOM 1351 C C . ASP B 1 28 ? -6.727 15.414 10.93 1 96.31 28 ASP B C 1
ATOM 1353 O O . ASP B 1 28 ? -7.676 15.625 10.172 1 96.31 28 ASP B O 1
ATOM 1357 N N . GLU B 1 29 ? -6.312 16.281 11.773 1 96.75 29 GLU B N 1
ATOM 1358 C CA . GLU B 1 29 ? -6.996 17.562 11.938 1 96.75 29 GLU B CA 1
ATOM 1359 C C . GLU B 1 29 ? -6.926 18.391 10.656 1 96.75 29 GLU B C 1
ATOM 1361 O O . GLU B 1 29 ? -7.855 19.141 10.344 1 96.75 29 GLU B O 1
ATOM 1366 N N . ARG B 1 30 ? -5.855 18.266 9.977 1 96.69 30 ARG B N 1
ATOM 1367 C CA . ARG B 1 30 ? -5.699 19.031 8.742 1 96.69 30 ARG B CA 1
ATOM 1368 C C . ARG B 1 30 ? -6.676 18.547 7.672 1 96.69 30 ARG B C 1
ATOM 1370 O O . ARG B 1 30 ? -6.934 19.25 6.695 1 96.69 30 ARG B O 1
ATOM 1377 N N . SER B 1 31 ? -7.195 17.344 7.875 1 94.69 31 SER B N 1
ATOM 1378 C CA . SER B 1 31 ? -8.164 16.812 6.918 1 94.69 31 SER B CA 1
ATOM 1379 C C . SER B 1 31 ? -9.578 17.281 7.234 1 94.69 31 SER B C 1
ATOM 1381 O O . SER B 1 31 ? -10.484 17.109 6.422 1 94.69 31 SER B O 1
ATOM 1383 N N . VAL B 1 32 ? -9.766 17.891 8.359 1 95.12 32 VAL B N 1
ATOM 1384 C CA . VAL B 1 32 ? -11.07 18.375 8.812 1 95.12 32 VAL B CA 1
ATOM 1385 C C . VAL B 1 32 ? -11.078 19.906 8.812 1 95.12 32 VAL B C 1
ATOM 1387 O O . VAL B 1 32 ? -10.406 20.547 9.633 1 95.12 32 VAL B O 1
ATOM 1390 N N . VAL B 1 33 ? -11.859 20.469 8.008 1 95.69 33 VAL B N 1
ATOM 1391 C CA . VAL B 1 33 ? -11.742 21.906 7.762 1 95.69 33 VAL B CA 1
ATOM 1392 C C . VAL B 1 33 ? -12.867 22.656 8.477 1 95.69 33 VAL B C 1
ATOM 1394 O O . VAL B 1 33 ? -13.141 23.812 8.172 1 95.69 33 VAL B O 1
ATOM 1397 N N . ARG B 1 34 ? -13.562 21.969 9.367 1 97.19 34 ARG B N 1
ATOM 1398 C CA . ARG B 1 34 ? -14.586 22.578 10.219 1 97.19 34 ARG B CA 1
ATOM 1399 C C . ARG B 1 34 ? -14.391 22.172 11.672 1 97.19 34 ARG B C 1
ATOM 1401 O O . ARG B 1 34 ? -13.844 21.094 11.961 1 97.19 34 ARG B O 1
ATOM 1408 N N . GLY B 1 35 ? -14.781 23.141 12.531 1 97.44 35 GLY B N 1
ATOM 1409 C CA . GLY B 1 35 ? -14.758 22.812 13.945 1 97.44 35 GLY B CA 1
ATOM 1410 C C . GLY B 1 35 ? -13.742 23.609 14.734 1 97.44 35 GLY B C 1
ATOM 1411 O O . GLY B 1 35 ? -12.977 24.391 14.164 1 97.44 35 GLY B O 1
ATOM 1412 N N . ARG B 1 36 ? -13.758 23.359 16.031 1 97.94 36 ARG B N 1
ATOM 1413 C CA . ARG B 1 36 ? -12.914 24.125 16.938 1 97.94 36 ARG B CA 1
ATOM 1414 C C . ARG B 1 36 ? -11.492 23.578 16.969 1 97.94 36 ARG B C 1
ATOM 1416 O O . ARG B 1 36 ? -11.289 22.359 16.906 1 97.94 36 ARG B O 1
ATOM 1423 N N . ARG B 1 37 ? -10.586 24.5 17.047 1 98.12 37 ARG B N 1
ATOM 1424 C CA . ARG B 1 37 ? -9.164 24.219 17.219 1 98.12 37 ARG B CA 1
ATOM 1425 C C . ARG B 1 37 ? -8.516 25.234 18.156 1 98.12 37 ARG B C 1
ATOM 1427 O O . ARG B 1 37 ? -9.172 26.172 18.609 1 98.12 37 ARG B O 1
ATOM 1434 N N . ARG B 1 38 ? -7.242 25 18.375 1 97.56 38 ARG B N 1
ATOM 1435 C CA . ARG B 1 38 ? -6.488 25.906 19.234 1 97.56 38 ARG B CA 1
ATOM 1436 C C . ARG B 1 38 ? -5.148 26.266 18.609 1 97.56 38 ARG B C 1
ATOM 1438 O O . ARG B 1 38 ? -4.438 25.406 18.094 1 97.56 38 ARG B O 1
ATOM 1445 N N . THR B 1 39 ? -4.84 27.531 18.734 1 97.31 39 THR B N 1
ATOM 1446 C CA . THR B 1 39 ? -3.547 28 18.25 1 97.31 39 THR B CA 1
ATOM 1447 C C . THR B 1 39 ? -2.436 27.625 19.234 1 97.31 39 THR B C 1
ATOM 1449 O O . THR B 1 39 ? -2.701 27.062 20.297 1 97.31 39 THR B O 1
ATOM 1452 N N . ASP B 1 40 ? -1.16 27.922 18.812 1 96.25 40 ASP B N 1
ATOM 1453 C CA . ASP B 1 40 ? -0.008 27.562 19.625 1 96.25 40 ASP B CA 1
ATOM 1454 C C . ASP B 1 40 ? 0.018 28.344 20.938 1 96.25 40 ASP B C 1
ATOM 1456 O O . ASP B 1 40 ? 0.535 27.859 21.953 1 96.25 40 ASP B O 1
ATOM 1460 N N . CYS B 1 41 ? -0.613 29.594 20.953 1 95.31 41 CYS B N 1
ATOM 1461 C CA . CYS B 1 41 ? -0.627 30.406 22.156 1 95.31 41 CYS B CA 1
ATOM 1462 C C . CYS B 1 41 ? -1.89 30.156 22.969 1 95.31 41 CYS B C 1
ATOM 1464 O O . CYS B 1 41 ? -2.15 30.859 23.938 1 95.31 41 CYS B O 1
ATOM 1466 N N . GLY B 1 42 ? -2.73 29.203 22.469 1 94.88 42 GLY B N 1
ATOM 1467 C CA . GLY B 1 42 ? -3.881 28.797 23.266 1 94.88 42 GLY B CA 1
ATOM 1468 C C . GLY B 1 42 ? -5.164 29.484 22.844 1 94.88 42 GLY B C 1
ATOM 1469 O O . GLY B 1 42 ? -6.234 29.203 23.391 1 94.88 42 GLY B O 1
ATOM 1470 N N . ARG B 1 43 ? -5.109 30.359 21.844 1 94.62 43 ARG B N 1
ATOM 1471 C CA . ARG B 1 43 ? -6.312 31.031 21.359 1 94.62 43 ARG B CA 1
ATOM 1472 C C . ARG B 1 43 ? -7.238 30.062 20.641 1 94.62 43 ARG B C 1
ATOM 1474 O O . ARG B 1 43 ? -6.793 29.281 19.781 1 94.62 43 ARG B O 1
ATOM 1481 N N . GLU B 1 44 ? -8.477 30.078 20.953 1 96.62 44 GLU B N 1
ATOM 1482 C CA . GLU B 1 44 ? -9.469 29.234 20.297 1 96.62 44 GLU B CA 1
ATOM 1483 C C . GLU B 1 44 ? -9.875 29.797 18.938 1 96.62 44 GLU B C 1
ATOM 1485 O O . GLU B 1 44 ? -10.062 31.016 18.797 1 96.62 44 GLU B O 1
ATOM 1490 N N . VAL B 1 45 ? -9.977 28.906 18.016 1 97.31 45 VAL B N 1
ATOM 1491 C CA . VAL B 1 45 ? -10.461 29.297 16.703 1 97.31 45 VAL B CA 1
ATOM 1492 C C . VAL B 1 45 ? -11.562 28.328 16.25 1 97.31 45 VAL B C 1
ATOM 1494 O O . VAL B 1 45 ? -11.602 27.172 16.688 1 97.31 45 VAL B O 1
ATOM 1497 N N . LEU B 1 46 ? -12.461 28.828 15.398 1 97.81 46 LEU B N 1
ATOM 1498 C CA . LEU B 1 46 ? -13.484 28.031 14.734 1 97.81 46 LEU B CA 1
ATOM 1499 C C . LEU B 1 46 ? -13.266 28.016 13.227 1 97.81 46 LEU B C 1
ATOM 1501 O O . LEU B 1 46 ? -13.336 29.047 12.57 1 97.81 46 LEU B O 1
ATOM 1505 N N . LEU B 1 47 ? -12.945 26.875 12.703 1 97.88 47 LEU B N 1
ATOM 1506 C CA . LEU B 1 47 ? -12.789 26.703 11.266 1 97.88 47 LEU B CA 1
ATOM 1507 C C . LEU B 1 47 ? -14.141 26.547 10.578 1 97.88 47 LEU B C 1
ATOM 1509 O O . LEU B 1 47 ? -14.945 25.703 10.969 1 97.88 47 LEU B O 1
ATOM 1513 N N . GLN B 1 48 ? -14.391 27.328 9.594 1 97.19 48 GLN B N 1
ATOM 1514 C CA . GLN B 1 48 ? -15.555 27.25 8.727 1 97.19 48 GLN B CA 1
ATOM 1515 C C . GLN B 1 48 ? -15.164 27.453 7.262 1 97.19 48 GLN B C 1
ATOM 1517 O O . GLN B 1 48 ? -15.617 28.406 6.625 1 97.19 48 GLN B O 1
ATOM 1522 N N . LEU B 1 49 ? -14.367 26.562 6.793 1 96.25 49 LEU B N 1
ATOM 1523 C CA . LEU B 1 49 ? -13.773 26.703 5.469 1 96.25 49 LEU B CA 1
ATOM 1524 C C . LEU B 1 49 ? -14.555 25.891 4.434 1 96.25 49 LEU B C 1
ATOM 1526 O O . LEU B 1 49 ? -15.195 24.906 4.773 1 96.25 49 LEU B O 1
ATOM 1530 N N . PRO B 1 50 ? -14.445 26.328 3.186 1 90.56 50 PRO B N 1
ATOM 1531 C CA . PRO B 1 50 ? -14.977 25.469 2.129 1 90.56 50 PRO B CA 1
ATOM 1532 C C . PRO B 1 50 ? -14.234 24.125 2.025 1 90.56 50 PRO B C 1
ATOM 1534 O O . PRO B 1 50 ? -13.062 24.047 2.393 1 90.56 50 PRO B O 1
ATOM 1537 N N . ARG B 1 51 ? -14.984 23.109 1.557 1 87.31 51 ARG B N 1
ATOM 1538 C CA . ARG B 1 51 ? -14.398 21.781 1.449 1 87.31 51 ARG B CA 1
ATOM 1539 C C . ARG B 1 51 ? -13.555 21.656 0.188 1 87.31 51 ARG B C 1
ATOM 1541 O O . ARG B 1 51 ? -13.883 20.875 -0.714 1 87.31 51 ARG B O 1
ATOM 1548 N N . ASP B 1 52 ? -12.516 22.469 0.211 1 87.31 52 ASP B N 1
ATOM 1549 C CA . ASP B 1 52 ? -11.617 22.484 -0.938 1 87.31 52 ASP B CA 1
ATOM 1550 C C . ASP B 1 52 ? -10.336 21.703 -0.643 1 87.31 52 ASP B C 1
ATOM 1552 O O . ASP B 1 52 ? -9.242 22.141 -0.994 1 87.31 52 ASP B O 1
ATOM 1556 N N . GLY B 1 53 ? -10.477 20.625 0.058 1 90.44 53 GLY B N 1
ATOM 1557 C CA . GLY B 1 53 ? -9.32 19.781 0.327 1 90.44 53 GLY B CA 1
ATOM 1558 C C . GLY B 1 53 ? -8.75 19.984 1.718 1 90.44 53 GLY B C 1
ATOM 1559 O O . GLY B 1 53 ? -9.125 20.922 2.42 1 90.44 53 GLY B O 1
ATOM 1560 N N . ALA B 1 54 ? -7.824 19.188 2.033 1 93.75 54 ALA B N 1
ATOM 1561 C CA . ALA B 1 54 ? -7.176 19.219 3.34 1 93.75 54 ALA B CA 1
ATOM 1562 C C . ALA B 1 54 ? -6.273 20.453 3.473 1 93.75 54 ALA B C 1
ATOM 1564 O O . ALA B 1 54 ? -5.809 20.984 2.471 1 93.75 54 ALA B O 1
ATOM 1565 N N . LEU B 1 55 ? -6.086 20.922 4.641 1 95 55 LEU B N 1
ATOM 1566 C CA . LEU B 1 55 ? -5.133 21.984 4.934 1 95 55 LEU B CA 1
ATOM 1567 C C . LEU B 1 55 ? -3.699 21.469 4.844 1 95 55 LEU B C 1
ATOM 1569 O O . LEU B 1 55 ? -3.426 20.312 5.168 1 95 55 LEU B O 1
ATOM 1573 N N . GLN B 1 56 ? -2.859 22.359 4.414 1 94.19 56 GLN B N 1
ATOM 1574 C CA . GLN B 1 56 ? -1.433 22.062 4.371 1 94.19 56 GLN B CA 1
ATOM 1575 C C . GLN B 1 56 ? -0.644 23 5.273 1 94.19 56 GLN B C 1
ATOM 1577 O O . GLN B 1 56 ? -1.022 24.172 5.445 1 94.19 56 GLN B O 1
ATOM 1582 N N . PRO B 1 57 ? 0.459 22.406 5.848 1 95 57 PRO B N 1
ATOM 1583 C CA . PRO B 1 57 ? 1.336 23.359 6.52 1 95 57 PRO B CA 1
ATOM 1584 C C . PRO B 1 57 ? 1.747 24.531 5.617 1 95 57 PRO B C 1
ATOM 1586 O O . PRO B 1 57 ? 2.119 24.312 4.461 1 95 57 PRO B O 1
ATOM 1589 N N . GLY B 1 58 ? 1.646 25.734 6.105 1 94.19 58 GLY B N 1
ATOM 1590 C CA . GLY B 1 58 ? 1.938 26.922 5.324 1 94.19 58 GLY B CA 1
ATOM 1591 C C . GLY B 1 58 ? 0.69 27.656 4.867 1 94.19 58 GLY B C 1
ATOM 1592 O O . GLY B 1 58 ? 0.751 28.828 4.516 1 94.19 58 GLY B O 1
ATOM 1593 N N . ASP B 1 59 ? -0.44 26.984 4.812 1 94.75 59 ASP B N 1
ATOM 1594 C CA . ASP B 1 59 ? -1.688 27.641 4.461 1 94.75 59 ASP B CA 1
ATOM 1595 C C . ASP B 1 59 ? -1.97 28.812 5.402 1 94.75 59 ASP B C 1
ATOM 1597 O O . ASP B 1 59 ? -1.712 28.719 6.605 1 94.75 59 ASP B O 1
ATOM 1601 N N . GLN B 1 60 ? -2.512 29.875 4.848 1 95.56 60 GLN B N 1
ATOM 1602 C CA . GLN B 1 60 ? -2.91 31.031 5.637 1 95.56 60 GLN B CA 1
ATOM 1603 C C . GLN B 1 60 ? -4.422 31.219 5.617 1 95.56 60 GLN B C 1
ATOM 1605 O O . GLN B 1 60 ? -5.043 31.188 4.551 1 95.56 60 GLN B O 1
ATOM 1610 N N . LEU B 1 61 ? -4.93 31.359 6.793 1 96.06 61 LEU B N 1
ATOM 1611 C CA . LEU B 1 61 ? -6.367 31.531 6.984 1 96.06 61 LEU B CA 1
ATOM 1612 C C . LEU B 1 61 ? -6.684 32.906 7.598 1 96.06 61 LEU B C 1
ATOM 1614 O O . LEU B 1 61 ? -5.852 33.469 8.305 1 96.06 61 LEU B O 1
ATOM 1618 N N . SER B 1 62 ? -7.918 33.375 7.324 1 95.06 62 SER B N 1
ATOM 1619 C CA . SER B 1 62 ? -8.336 34.656 7.887 1 95.06 62 SER B CA 1
ATOM 1620 C C . SER B 1 62 ? -9.82 34.656 8.203 1 95.06 62 SER B C 1
ATOM 1622 O O . SER B 1 62 ? -10.57 33.812 7.711 1 95.06 62 SER B O 1
ATOM 1624 N N . ASP B 1 63 ? -10.172 35.594 9.133 1 93.56 63 ASP B N 1
ATOM 1625 C CA . ASP B 1 63 ? -11.586 35.875 9.344 1 93.56 63 ASP B CA 1
ATOM 1626 C C . ASP B 1 63 ? -12.156 36.688 8.188 1 93.56 63 ASP B C 1
ATOM 1628 O O . ASP B 1 63 ? -11.414 37.156 7.32 1 93.56 63 ASP B O 1
ATOM 1632 N N . ALA B 1 64 ? -13.461 36.812 8.234 1 90.38 64 ALA B N 1
ATOM 1633 C CA . ALA B 1 64 ? -14.172 37.531 7.164 1 90.38 64 ALA B CA 1
ATOM 1634 C C . ALA B 1 64 ? -13.688 38.969 7.035 1 90.38 64 ALA B C 1
ATOM 1636 O O . ALA B 1 64 ? -13.625 39.5 5.93 1 90.38 64 ALA B O 1
ATOM 1637 N N . ALA B 1 65 ? -13.289 39.531 8.188 1 89.62 65 ALA B N 1
ATOM 1638 C CA . ALA B 1 65 ? -12.883 40.938 8.211 1 89.62 65 ALA B CA 1
ATOM 1639 C C . ALA B 1 65 ? -11.414 41.094 7.824 1 89.62 65 ALA B C 1
ATOM 1641 O O . ALA B 1 65 ? -10.938 42.219 7.621 1 89.62 65 ALA B O 1
ATOM 1642 N N . GLY B 1 66 ? -10.711 40.031 7.766 1 86.88 66 GLY B N 1
ATOM 1643 C CA . GLY B 1 66 ? -9.297 40.094 7.445 1 86.88 66 GLY B CA 1
ATOM 1644 C C . GLY B 1 66 ? -8.453 40.656 8.57 1 86.88 66 GLY B C 1
ATOM 1645 O O . GLY B 1 66 ? -7.367 41.188 8.328 1 86.88 66 GLY B O 1
ATOM 1646 N N . THR B 1 67 ? -8.953 40.531 9.75 1 86.81 67 THR B N 1
ATOM 1647 C CA . THR B 1 67 ? -8.297 41.188 10.891 1 86.81 67 THR B CA 1
ATOM 1648 C C . THR B 1 67 ? -7.23 40.25 11.484 1 86.81 67 THR B C 1
ATOM 1650 O O . THR B 1 67 ? -6.344 40.719 12.203 1 86.81 67 THR B O 1
ATOM 1653 N N . ALA B 1 68 ? -7.359 39 11.18 1 90.19 68 ALA B N 1
ATOM 1654 C CA . ALA B 1 68 ? -6.402 38.031 11.719 1 90.19 68 ALA B CA 1
ATOM 1655 C C . ALA B 1 68 ? -5.906 37.094 10.625 1 90.19 68 ALA B C 1
ATOM 1657 O O . ALA B 1 68 ? -6.68 36.688 9.758 1 90.19 68 ALA B O 1
ATOM 1658 N N . ARG B 1 69 ? -4.594 36.906 10.672 1 93.88 69 ARG B N 1
ATOM 1659 C CA . ARG B 1 69 ? -3.963 35.938 9.789 1 93.88 69 ARG B CA 1
ATOM 1660 C C . ARG B 1 69 ? -3.367 34.781 10.586 1 93.88 69 ARG B C 1
ATOM 1662 O O . ARG B 1 69 ? -2.539 35 11.477 1 93.88 69 ARG B O 1
ATOM 1669 N N . VAL B 1 70 ? -3.834 33.594 10.25 1 96.31 70 VAL B N 1
ATOM 1670 C CA . VAL B 1 70 ? -3.42 32.406 10.977 1 96.31 70 VAL B CA 1
ATOM 1671 C C . VAL B 1 70 ? -2.758 31.406 10.016 1 96.31 70 VAL B C 1
ATOM 1673 O O . VAL B 1 70 ? -3.332 31.062 8.984 1 96.31 70 VAL B O 1
ATOM 1676 N N . GLU B 1 71 ? -1.581 30.984 10.359 1 96.88 71 GLU B N 1
ATOM 1677 C CA . GLU B 1 71 ? -0.874 30.016 9.523 1 96.88 71 GLU B CA 1
ATOM 1678 C C . GLU B 1 71 ? -1.026 28.594 10.07 1 96.88 71 GLU B C 1
ATOM 1680 O O . GLU B 1 71 ? -0.792 28.359 11.25 1 96.88 71 GLU B O 1
ATOM 1685 N N . VAL B 1 72 ? -1.422 27.75 9.203 1 97.19 72 VAL B N 1
ATOM 1686 C CA . VAL B 1 72 ? -1.487 26.328 9.539 1 97.19 72 VAL B CA 1
ATOM 1687 C C . VAL B 1 72 ? -0.078 25.75 9.586 1 97.19 72 VAL B C 1
ATOM 1689 O O . VAL B 1 72 ? 0.732 25.984 8.688 1 97.19 72 VAL B O 1
ATOM 1692 N N . THR B 1 73 ? 0.259 25.031 10.656 1 97.19 73 THR B N 1
ATOM 1693 C CA . THR B 1 73 ? 1.499 24.266 10.758 1 97.19 73 THR B CA 1
ATOM 1694 C C . THR B 1 73 ? 1.212 22.812 11.094 1 97.19 73 THR B C 1
ATOM 1696 O O . THR B 1 73 ? 0.11 22.469 11.539 1 97.19 73 THR B O 1
ATOM 1699 N N . ALA B 1 74 ? 2.182 21.938 10.781 1 97.88 74 ALA B N 1
ATOM 1700 C CA . ALA B 1 74 ? 2.041 20.547 11.188 1 97.88 74 ALA B CA 1
ATOM 1701 C C . ALA B 1 74 ? 2.416 20.359 12.648 1 97.88 74 ALA B C 1
ATOM 1703 O O . ALA B 1 74 ? 3.535 20.672 13.055 1 97.88 74 ALA B O 1
ATOM 1704 N N . ALA B 1 75 ? 1.505 19.906 13.445 1 98.12 75 ALA B N 1
ATOM 1705 C CA . ALA B 1 75 ? 1.772 19.625 14.859 1 98.12 75 ALA B CA 1
ATOM 1706 C C . ALA B 1 75 ? 2.723 18.438 15.016 1 98.12 75 ALA B C 1
ATOM 1708 O O . ALA B 1 75 ? 2.764 17.562 14.156 1 98.12 75 ALA B O 1
ATOM 1709 N N . THR B 1 76 ? 3.482 18.469 16.078 1 98.19 76 THR B N 1
ATOM 1710 C CA . THR B 1 76 ? 4.289 17.312 16.453 1 98.19 76 THR B CA 1
ATOM 1711 C C . THR B 1 76 ? 3.398 16.156 16.891 1 98.19 76 THR B C 1
ATOM 1713 O O . THR B 1 76 ? 2.43 16.344 17.625 1 98.19 76 THR B O 1
ATOM 1716 N N . GLU B 1 77 ? 3.703 14.977 16.344 1 98.69 77 GLU B N 1
ATOM 1717 C CA . GLU B 1 77 ? 2.963 13.766 16.688 1 98.69 77 GLU B CA 1
ATOM 1718 C C . GLU B 1 77 ? 3.908 12.609 17 1 98.69 77 GLU B C 1
ATOM 1720 O O . GLU B 1 77 ? 5.078 12.641 16.625 1 98.69 77 GLU B O 1
ATOM 1725 N N . ALA B 1 78 ? 3.424 11.68 17.797 1 98.75 78 ALA B N 1
ATOM 1726 C CA . ALA B 1 78 ? 4.188 10.469 18.094 1 98.75 78 ALA B CA 1
ATOM 1727 C C . ALA B 1 78 ? 4.191 9.516 16.891 1 98.75 78 ALA B C 1
ATOM 1729 O O . ALA B 1 78 ? 3.143 9 16.5 1 98.75 78 ALA B O 1
ATOM 1730 N N . LEU B 1 79 ? 5.402 9.266 16.375 1 98.81 79 LEU B N 1
ATOM 1731 C CA . LEU B 1 79 ? 5.508 8.469 15.148 1 98.81 79 LEU B CA 1
ATOM 1732 C C . LEU B 1 79 ? 6.438 7.277 15.352 1 98.81 79 LEU B C 1
ATOM 1734 O O . LEU B 1 79 ? 7.246 7.27 16.281 1 98.81 79 LEU B O 1
ATOM 1738 N N . LEU B 1 80 ? 6.234 6.25 14.555 1 98.81 80 LEU B N 1
ATOM 1739 C CA . LEU B 1 80 ? 7.191 5.176 14.336 1 98.81 80 LEU B CA 1
ATOM 1740 C C . LEU B 1 80 ? 7.992 5.414 13.062 1 98.81 80 LEU B C 1
ATOM 1742 O O . LEU B 1 80 ? 7.418 5.652 12 1 98.81 80 LEU B O 1
ATOM 1746 N N . ARG B 1 81 ? 9.242 5.453 13.258 1 98.88 81 ARG B N 1
ATOM 1747 C CA . ARG B 1 81 ? 10.125 5.43 12.094 1 98.88 81 ARG B CA 1
ATOM 1748 C C . ARG B 1 81 ? 10.461 3.996 11.688 1 98.88 81 ARG B C 1
ATOM 1750 O O . ARG B 1 81 ? 10.867 3.188 12.523 1 98.88 81 ARG B O 1
ATOM 1757 N N . VAL B 1 82 ? 10.312 3.654 10.43 1 98.81 82 VAL B N 1
ATOM 1758 C CA . VAL B 1 82 ? 10.523 2.305 9.922 1 98.81 82 VAL B CA 1
ATOM 1759 C C . VAL B 1 82 ? 11.688 2.305 8.93 1 98.81 82 VAL B C 1
ATOM 1761 O O . VAL B 1 82 ? 11.695 3.072 7.965 1 98.81 82 VAL B O 1
ATOM 1764 N N . ARG B 1 83 ? 12.594 1.504 9.164 1 98.62 83 ARG B N 1
ATOM 1765 C CA . ARG B 1 83 ? 13.727 1.303 8.266 1 98.62 83 ARG B CA 1
ATOM 1766 C C . ARG B 1 83 ? 13.898 -0.173 7.93 1 98.62 83 ARG B C 1
ATOM 1768 O O . ARG B 1 83 ? 13.398 -1.044 8.641 1 98.62 83 ARG B O 1
ATOM 1775 N N . ALA B 1 84 ? 14.562 -0.387 6.836 1 97.88 84 ALA B N 1
ATOM 1776 C CA . ALA B 1 84 ? 14.805 -1.758 6.395 1 97.88 84 ALA B CA 1
ATOM 1777 C C . ALA B 1 84 ? 16.25 -1.938 5.93 1 97.88 84 ALA B C 1
ATOM 1779 O O . ALA B 1 84 ? 16.969 -0.959 5.746 1 97.88 84 ALA B O 1
ATOM 1780 N N . THR B 1 85 ? 16.578 -3.215 5.695 1 95.44 85 THR B N 1
ATOM 1781 C CA . THR B 1 85 ? 17.938 -3.545 5.277 1 95.44 85 THR B CA 1
ATOM 1782 C C . THR B 1 85 ? 18.094 -3.398 3.764 1 95.44 85 THR B C 1
ATOM 1784 O O . THR B 1 85 ? 19.203 -3.396 3.242 1 95.44 85 THR B O 1
ATOM 1787 N N . SER B 1 86 ? 16.969 -3.273 3.064 1 95.62 86 SER B N 1
ATOM 1788 C CA . SER B 1 86 ? 16.984 -3.111 1.615 1 95.62 86 SER B CA 1
ATOM 1789 C C . SER B 1 86 ? 15.812 -2.264 1.143 1 95.62 86 SER B C 1
ATOM 1791 O O . SER B 1 86 ? 14.789 -2.174 1.828 1 95.62 86 SER B O 1
ATOM 1793 N N . ALA B 1 87 ? 15.984 -1.725 -0.022 1 95.31 87 ALA B N 1
ATOM 1794 C CA . ALA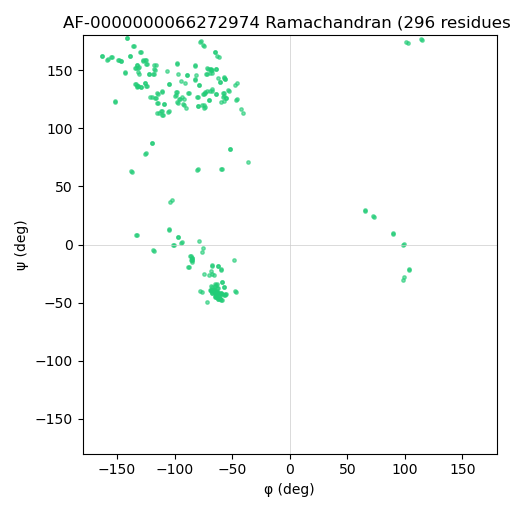 B 1 87 ? 14.906 -0.943 -0.625 1 95.31 87 ALA B CA 1
ATOM 1795 C C . ALA B 1 87 ? 13.68 -1.811 -0.879 1 95.31 87 ALA B C 1
ATOM 1797 O O . ALA B 1 87 ? 12.547 -1.354 -0.716 1 95.31 87 ALA B O 1
ATOM 1798 N N . LEU B 1 88 ? 13.938 -3.004 -1.255 1 96.69 88 LEU B N 1
ATOM 1799 C CA . LEU B 1 88 ? 12.836 -3.922 -1.533 1 96.69 88 LEU B CA 1
ATOM 1800 C C . LEU B 1 88 ? 12.031 -4.203 -0.27 1 96.69 88 LEU B C 1
ATOM 1802 O O . LEU B 1 88 ? 10.797 -4.184 -0.298 1 96.69 88 LEU B O 1
ATOM 1806 N N . ALA B 1 89 ? 12.703 -4.422 0.796 1 97 89 ALA B N 1
ATOM 1807 C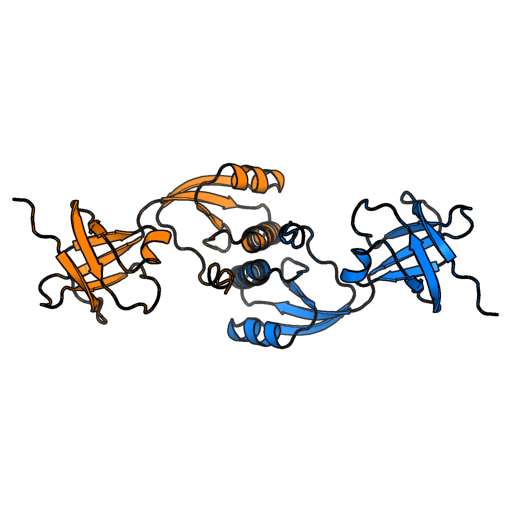 CA . ALA B 1 89 ? 12.016 -4.691 2.055 1 97 89 ALA B CA 1
ATOM 1808 C C . ALA B 1 89 ? 11.172 -3.494 2.484 1 97 89 ALA B C 1
ATOM 1810 O O . ALA B 1 89 ? 10.055 -3.66 2.986 1 97 89 ALA B O 1
ATOM 1811 N N . LEU B 1 90 ? 11.727 -2.32 2.309 1 98 90 LEU B N 1
ATOM 1812 C CA . LEU B 1 90 ? 10.992 -1.106 2.66 1 98 90 LEU B CA 1
ATOM 1813 C C . LEU B 1 90 ? 9.781 -0.921 1.759 1 98 90 LEU B C 1
ATOM 1815 O O . LEU B 1 90 ? 8.703 -0.554 2.23 1 98 90 LEU B O 1
ATOM 1819 N N . MET B 1 91 ? 9.945 -1.224 0.513 1 97.62 91 MET B N 1
ATOM 1820 C CA . MET B 1 91 ? 8.852 -1.133 -0.45 1 97.62 91 MET B CA 1
ATOM 1821 C C . MET B 1 91 ? 7.758 -2.145 -0.128 1 97.62 91 MET B C 1
ATOM 1823 O O . MET B 1 91 ? 6.566 -1.825 -0.204 1 97.62 91 MET B O 1
ATOM 1827 N N . GLN B 1 92 ? 8.164 -3.33 0.242 1 97.31 92 GLN B N 1
ATOM 1828 C CA . GLN B 1 92 ? 7.195 -4.344 0.653 1 97.31 92 GLN B CA 1
ATOM 1829 C C . GLN B 1 92 ? 6.383 -3.871 1.855 1 97.31 92 GLN B C 1
ATOM 1831 O O . GLN B 1 92 ? 5.168 -4.066 1.904 1 97.31 92 GLN B O 1
ATOM 1836 N N . ALA B 1 93 ? 7.078 -3.248 2.768 1 97.56 93 ALA B N 1
ATOM 1837 C CA . ALA B 1 93 ? 6.383 -2.711 3.932 1 97.56 93 ALA B CA 1
ATOM 1838 C C . ALA B 1 93 ? 5.355 -1.657 3.521 1 97.56 93 ALA B C 1
ATOM 1840 O O . ALA B 1 93 ? 4.215 -1.674 3.992 1 97.56 93 ALA B O 1
ATOM 1841 N N . ALA B 1 94 ? 5.734 -0.763 2.664 1 97.75 94 ALA B N 1
ATOM 1842 C CA . ALA B 1 94 ? 4.828 0.276 2.182 1 97.75 94 ALA B CA 1
ATOM 1843 C C . ALA B 1 94 ? 3.6 -0.335 1.512 1 97.75 94 ALA B C 1
ATOM 1845 O O . ALA B 1 94 ? 2.473 0.104 1.749 1 97.75 94 ALA B O 1
ATOM 1846 N N . TYR B 1 95 ? 3.82 -1.355 0.722 1 97.56 95 TYR B N 1
ATOM 1847 C CA . TYR B 1 95 ? 2.736 -2.047 0.032 1 97.56 95 TYR B CA 1
ATOM 1848 C C . TYR B 1 95 ? 1.772 -2.682 1.028 1 97.56 95 TYR B C 1
ATOM 1850 O O . TYR B 1 95 ? 0.556 -2.518 0.915 1 97.56 95 TYR B O 1
ATOM 1858 N N . HIS B 1 96 ? 2.248 -3.352 1.999 1 96.38 96 HIS B N 1
ATOM 1859 C CA . HIS B 1 96 ? 1.413 -4.031 2.982 1 96.38 96 HIS B CA 1
ATOM 1860 C C . HIS B 1 96 ? 0.646 -3.033 3.842 1 96.38 96 HIS B C 1
ATOM 1862 O O . HIS B 1 96 ? -0.526 -3.252 4.156 1 96.38 96 HIS B O 1
ATOM 1868 N N . LEU B 1 97 ? 1.334 -1.998 4.227 1 97 97 LEU B N 1
ATOM 1869 C CA . LEU B 1 97 ? 0.67 -0.963 5.012 1 97 97 LEU B CA 1
ATOM 1870 C C . LEU B 1 97 ? -0.405 -0.261 4.188 1 97 97 LEU B C 1
ATOM 1872 O O . LEU B 1 97 ? -1.454 0.11 4.719 1 97 97 LEU B O 1
ATOM 1876 N N . GLY B 1 98 ? -0.096 -0.035 2.879 1 96.12 98 GLY B N 1
ATOM 1877 C CA . GLY B 1 98 ? -1.133 0.454 1.984 1 96.12 98 GLY B CA 1
ATOM 1878 C C . GLY B 1 98 ? -2.352 -0.448 1.934 1 96.12 98 GLY B C 1
ATOM 1879 O O . GLY B 1 98 ? -3.486 0.029 2.004 1 96.12 98 GLY B O 1
ATOM 1880 N N . ASN B 1 99 ? -2.152 -1.739 1.865 1 94.5 99 ASN B N 1
ATOM 1881 C CA . ASN B 1 99 ? -3.23 -2.721 1.844 1 94.5 99 ASN B CA 1
ATOM 1882 C C . ASN B 1 99 ? -4.098 -2.631 3.098 1 94.5 99 ASN B C 1
ATOM 1884 O O . ASN B 1 99 ? -5.262 -3.027 3.08 1 94.5 99 ASN B O 1
ATOM 1888 N N . ARG B 1 100 ? -3.551 -2.084 4.094 1 94.19 100 ARG B N 1
ATOM 1889 C CA . ARG B 1 100 ? -4.262 -1.925 5.359 1 94.19 100 ARG B CA 1
ATOM 1890 C C . ARG B 1 100 ? -4.789 -0.502 5.52 1 94.19 100 ARG B C 1
ATOM 1892 O O . ARG B 1 100 ? -5.34 -0.151 6.562 1 94.19 100 ARG B O 1
ATOM 1899 N N . HIS B 1 101 ? -4.543 0.333 4.574 1 95.75 101 HIS B N 1
ATOM 1900 C CA . HIS B 1 101 ? -4.984 1.723 4.535 1 95.75 101 HIS B CA 1
ATOM 1901 C C . HIS B 1 101 ? -4.336 2.539 5.648 1 95.75 101 HIS B C 1
ATOM 1903 O O . HIS B 1 101 ? -4.961 3.449 6.199 1 95.75 101 HIS B O 1
ATOM 1909 N N . VAL B 1 102 ? -3.211 2.186 6.039 1 96.88 102 VAL B N 1
ATOM 1910 C CA . VAL B 1 102 ? -2.467 2.943 7.039 1 96.88 102 VAL B CA 1
ATOM 1911 C C . VAL B 1 102 ? -1.894 4.211 6.406 1 96.88 102 VAL B C 1
ATOM 1913 O O . VAL B 1 102 ? -1.254 4.152 5.355 1 96.88 102 VAL B O 1
ATOM 1916 N N . ALA B 1 103 ? -2.117 5.359 7.016 1 97.25 103 ALA B N 1
ATOM 1917 C CA . ALA B 1 103 ? -1.492 6.598 6.555 1 97.25 103 ALA B CA 1
ATOM 1918 C C . ALA B 1 103 ? 0.025 6.535 6.707 1 97.25 103 ALA B C 1
ATOM 1920 O O . ALA B 1 103 ? 0.536 6.227 7.785 1 97.25 103 ALA B O 1
ATOM 1921 N N . LEU B 1 104 ? 0.741 6.855 5.637 1 98.06 104 LEU B N 1
ATOM 1922 C CA . LEU B 1 104 ? 2.195 6.742 5.637 1 98.06 104 LEU B CA 1
ATOM 1923 C C . LEU B 1 104 ? 2.84 8.016 5.098 1 98.06 104 LEU B C 1
ATOM 1925 O O . LEU B 1 104 ? 2.361 8.594 4.117 1 98.06 104 LEU B O 1
ATOM 1929 N N . GLU B 1 105 ? 3.865 8.422 5.777 1 98.44 105 GLU B N 1
ATOM 1930 C CA . GLU B 1 105 ? 4.836 9.344 5.188 1 98.44 105 GLU B CA 1
ATOM 1931 C C . GLU B 1 105 ? 6.031 8.594 4.613 1 98.44 105 GLU B C 1
ATOM 1933 O O . GLU B 1 105 ? 6.688 7.828 5.32 1 98.44 105 GLU B O 1
ATOM 1938 N N . LEU B 1 106 ? 6.324 8.82 3.35 1 98.25 106 LEU B N 1
ATOM 1939 C CA . LEU B 1 106 ? 7.309 8 2.656 1 98.25 106 LEU B CA 1
ATOM 1940 C C . LEU B 1 106 ? 8.562 8.812 2.34 1 98.25 106 LEU B C 1
ATOM 1942 O O . LEU B 1 106 ? 8.469 9.938 1.835 1 98.25 106 LEU B O 1
ATOM 1946 N N . HIS B 1 107 ? 9.672 8.242 2.656 1 97.56 107 HIS B N 1
ATOM 1947 C CA . HIS B 1 107 ? 10.984 8.742 2.252 1 97.56 107 HIS B CA 1
ATOM 1948 C C . HIS B 1 107 ? 11.828 7.633 1.622 1 97.56 107 HIS B C 1
ATOM 1950 O O . HIS B 1 107 ? 11.461 6.457 1.688 1 97.56 107 HIS B O 1
ATOM 1956 N N . GLU B 1 108 ? 12.867 7.961 0.98 1 95.25 108 GLU B N 1
ATOM 1957 C CA . GLU B 1 108 ? 13.711 7.012 0.255 1 95.25 108 GLU B CA 1
ATOM 1958 C C . GLU B 1 108 ? 14.219 5.906 1.179 1 95.25 108 GLU B C 1
ATOM 1960 O O . GLU B 1 108 ? 14.297 4.746 0.778 1 95.25 108 GLU B O 1
ATOM 1965 N N . GLN B 1 109 ? 14.516 6.266 2.426 1 96.44 109 GLN B N 1
ATOM 1966 C CA . GLN B 1 109 ? 15.211 5.309 3.279 1 96.44 109 GLN B CA 1
ATOM 1967 C C . GLN B 1 109 ? 14.375 4.957 4.504 1 96.44 109 GLN B C 1
ATOM 1969 O O . GLN B 1 109 ? 14.781 4.133 5.328 1 96.44 109 GLN B O 1
ATOM 1974 N N . ASP B 1 110 ? 13.266 5.609 4.629 1 98.19 110 ASP B N 1
ATOM 1975 C CA . ASP B 1 110 ? 12.461 5.312 5.812 1 98.19 110 ASP B CA 1
ATOM 1976 C C . ASP B 1 110 ? 11.008 5.715 5.602 1 98.19 110 ASP B C 1
ATOM 1978 O O . ASP B 1 110 ? 10.68 6.434 4.652 1 98.19 110 ASP B O 1
ATOM 1982 N N . LEU B 1 111 ? 10.156 5.125 6.375 1 98.62 111 LEU B N 1
ATOM 1983 C CA . LEU B 1 111 ? 8.727 5.418 6.457 1 98.62 111 LEU B CA 1
ATOM 1984 C C . LEU B 1 111 ? 8.359 5.934 7.844 1 98.62 111 LEU B C 1
ATOM 1986 O O . LEU B 1 111 ? 9 5.578 8.836 1 98.62 111 LEU B O 1
ATOM 1990 N N . TYR B 1 112 ? 7.336 6.766 7.906 1 98.75 112 TYR B N 1
ATOM 1991 C CA . TYR B 1 112 ? 6.762 7.176 9.18 1 98.75 112 TYR B CA 1
ATOM 1992 C C . TYR B 1 112 ? 5.266 6.875 9.234 1 98.75 112 TYR B C 1
ATOM 1994 O O . TYR B 1 112 ? 4.559 7.062 8.242 1 98.75 112 TYR B O 1
ATOM 2002 N N . LEU B 1 113 ? 4.816 6.363 10.312 1 98.69 113 LEU B N 1
ATOM 2003 C CA . LEU B 1 113 ? 3.402 6.188 10.625 1 98.69 113 LEU B CA 1
ATOM 2004 C C . LEU B 1 113 ? 3.117 6.543 12.078 1 98.69 113 LEU B C 1
ATOM 2006 O O . LEU B 1 113 ? 4.043 6.676 12.883 1 98.69 113 LEU B O 1
ATOM 2010 N N . LEU B 1 114 ? 1.858 6.766 12.367 1 98.62 114 LEU B N 1
ATOM 2011 C CA . LEU B 1 114 ? 1.501 7.02 13.758 1 98.62 114 LEU B CA 1
ATOM 2012 C C . LEU B 1 114 ? 1.858 5.828 14.633 1 98.62 114 LEU B C 1
ATOM 2014 O O . LEU B 1 114 ? 1.689 4.676 14.227 1 98.62 114 LEU B O 1
ATOM 2018 N N . GLU B 1 115 ? 2.357 6.129 15.773 1 98.38 115 GLU B N 1
ATOM 2019 C CA . GLU B 1 115 ? 2.719 5.059 16.703 1 98.38 115 GLU B CA 1
ATOM 2020 C C . GLU B 1 115 ? 1.533 4.141 16.969 1 98.38 115 GLU B C 1
ATOM 2022 O O . GLU B 1 115 ? 0.448 4.605 17.328 1 98.38 115 GLU B O 1
ATOM 2027 N N . ASP B 1 116 ? 1.778 2.867 16.75 1 98.06 116 ASP B N 1
ATOM 2028 C CA . ASP B 1 116 ? 0.789 1.812 16.953 1 98.06 116 ASP B CA 1
ATOM 2029 C C . ASP B 1 116 ? 1.462 0.484 17.297 1 98.06 116 ASP B C 1
ATOM 2031 O O . ASP B 1 116 ? 2.223 -0.059 16.484 1 98.06 116 ASP B O 1
ATOM 2035 N N . ALA B 1 117 ? 1.121 -0.066 18.359 1 97.44 117 ALA B N 1
ATOM 2036 C CA . ALA B 1 117 ? 1.809 -1.248 18.875 1 97.44 117 ALA B CA 1
ATOM 2037 C C . ALA B 1 117 ? 1.547 -2.463 17.984 1 97.44 117 ALA B C 1
ATOM 2039 O O . ALA B 1 117 ? 2.432 -3.301 17.797 1 97.44 117 ALA B O 1
ATOM 2040 N N . VAL B 1 118 ? 0.361 -2.57 17.531 1 97.44 118 VAL B N 1
ATOM 2041 C CA . VAL B 1 118 ? 0.003 -3.697 16.672 1 97.44 118 VAL B CA 1
ATOM 2042 C C . VAL B 1 118 ? 0.795 -3.631 15.367 1 97.44 118 VAL B C 1
ATOM 2044 O O . VAL B 1 118 ? 1.386 -4.625 14.945 1 97.44 118 VAL B O 1
ATOM 2047 N N . LEU B 1 119 ? 0.876 -2.459 14.773 1 97.81 119 LEU B N 1
ATOM 2048 C CA . LEU B 1 119 ? 1.622 -2.289 13.531 1 97.81 119 LEU B CA 1
ATOM 2049 C C . LEU B 1 119 ? 3.119 -2.465 13.766 1 97.81 119 LEU B C 1
ATOM 2051 O O . LEU B 1 119 ? 3.828 -2.994 12.906 1 97.81 119 LEU B O 1
ATOM 2055 N N . ALA B 1 120 ? 3.557 -2.014 14.906 1 98.06 120 ALA B N 1
ATOM 2056 C CA . ALA B 1 120 ? 4.965 -2.199 15.25 1 98.06 120 ALA B CA 1
ATOM 2057 C C . ALA B 1 120 ? 5.332 -3.68 15.273 1 98.06 120 ALA B C 1
ATOM 2059 O O . ALA B 1 120 ? 6.332 -4.09 14.68 1 98.06 120 ALA B O 1
ATOM 2060 N N . THR B 1 121 ? 4.52 -4.422 15.922 1 97.31 121 THR B N 1
ATOM 2061 C CA . THR B 1 121 ? 4.762 -5.855 16.031 1 97.31 121 THR B CA 1
ATOM 2062 C C . THR B 1 121 ? 4.746 -6.512 14.648 1 97.31 121 THR B C 1
ATOM 2064 O O . THR B 1 121 ? 5.613 -7.324 14.336 1 97.31 121 THR B O 1
ATOM 2067 N N . MET B 1 122 ? 3.82 -6.109 13.875 1 95.12 122 MET B N 1
ATOM 2068 C CA . MET B 1 122 ? 3.713 -6.641 12.523 1 95.12 122 MET B CA 1
ATOM 2069 C C . MET B 1 122 ? 4.973 -6.34 11.719 1 95.12 122 MET B C 1
ATOM 2071 O O . MET B 1 122 ? 5.523 -7.227 11.062 1 95.12 122 MET B O 1
ATOM 2075 N N . LEU B 1 123 ? 5.422 -5.156 11.773 1 97.69 123 LEU B N 1
ATOM 2076 C CA . LEU B 1 123 ? 6.574 -4.711 11 1 97.69 123 LEU B CA 1
ATOM 2077 C C . LEU B 1 123 ? 7.852 -5.375 11.5 1 97.69 123 LEU B C 1
ATOM 2079 O O . LEU B 1 123 ? 8.703 -5.773 10.703 1 97.69 123 LEU B O 1
ATOM 2083 N N . GLU B 1 124 ? 7.969 -5.504 12.781 1 97.19 124 GLU B N 1
ATOM 2084 C CA . GLU B 1 124 ? 9.133 -6.168 13.352 1 97.19 124 GLU B CA 1
ATOM 2085 C C . GLU B 1 124 ? 9.203 -7.633 12.922 1 97.19 124 GLU B C 1
ATOM 2087 O O . GLU B 1 124 ? 10.281 -8.156 12.641 1 97.19 124 GLU B O 1
ATOM 2092 N N . SER B 1 125 ? 8.055 -8.227 12.922 1 95.69 125 SER B N 1
ATOM 2093 C CA . SER B 1 125 ? 7.996 -9.625 12.508 1 95.69 125 SER B CA 1
ATOM 2094 C C . SER B 1 125 ? 8.445 -9.781 11.055 1 95.69 125 SER B C 1
ATOM 2096 O O . SER B 1 125 ? 8.852 -10.875 10.648 1 95.69 125 SER B O 1
ATOM 2098 N N . ARG B 1 126 ? 8.453 -8.758 10.32 1 93.94 126 ARG B N 1
ATOM 2099 C CA . ARG B 1 126 ? 8.875 -8.781 8.922 1 93.94 126 ARG B CA 1
ATOM 2100 C C . ARG B 1 126 ? 10.328 -8.336 8.789 1 93.94 126 ARG B C 1
ATOM 2102 O O . ARG B 1 126 ? 10.82 -8.125 7.676 1 93.94 126 ARG B O 1
ATOM 2109 N N . GLY B 1 127 ? 10.961 -8.141 9.914 1 96.81 127 GLY B N 1
ATOM 2110 C CA . GLY B 1 127 ? 12.398 -7.875 9.914 1 96.81 127 GLY B CA 1
ATOM 2111 C C . GLY B 1 127 ? 12.734 -6.402 9.812 1 96.81 127 GLY B C 1
ATOM 2112 O O . GLY B 1 127 ? 13.883 -6.039 9.57 1 96.81 127 GLY B O 1
ATOM 2113 N N . LEU B 1 128 ? 11.773 -5.516 9.93 1 98.31 128 LEU B N 1
ATOM 2114 C CA . LEU B 1 128 ? 12.023 -4.082 9.828 1 98.31 128 LEU B CA 1
ATOM 2115 C C . LEU B 1 128 ? 12.531 -3.527 11.156 1 98.31 128 LEU B C 1
ATOM 2117 O O . LEU B 1 128 ? 12.312 -4.129 12.211 1 98.31 128 LEU B O 1
ATOM 2121 N N . GLN B 1 129 ? 13.266 -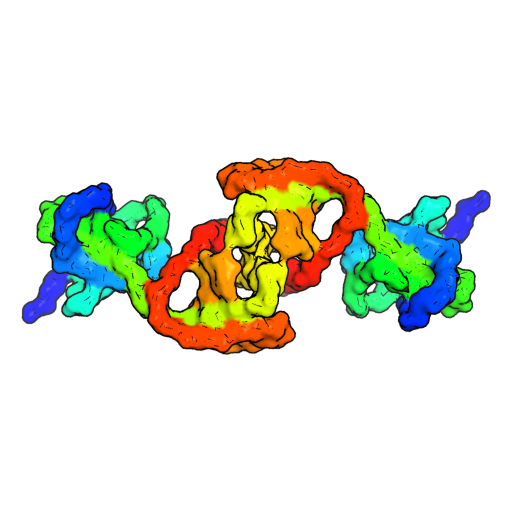2.441 11.062 1 98.56 129 GLN B N 1
ATOM 2122 C CA . GLN B 1 129 ? 13.781 -1.734 12.227 1 98.56 129 GLN B CA 1
ATOM 2123 C C . GLN B 1 129 ? 12.914 -0.527 12.57 1 98.56 129 GLN B C 1
ATOM 2125 O O . GLN B 1 129 ? 12.617 0.297 11.703 1 98.56 129 GLN B O 1
ATOM 2130 N N . LEU B 1 130 ? 12.562 -0.44 13.828 1 98.62 130 LEU B N 1
ATOM 2131 C CA . LEU B 1 130 ? 11.641 0.622 14.234 1 98.62 130 LEU B CA 1
ATOM 2132 C C . LEU B 1 130 ? 12.266 1.497 15.312 1 98.62 130 LEU B C 1
ATOM 2134 O O . LEU B 1 130 ? 13.023 1.008 16.156 1 98.62 130 LEU B O 1
ATOM 2138 N N . SER B 1 131 ? 11.953 2.75 15.328 1 98.62 131 SER B N 1
ATOM 2139 C CA . SER B 1 131 ? 12.25 3.693 16.406 1 98.62 131 SER B CA 1
ATOM 2140 C C . SER B 1 131 ? 11.117 4.699 16.594 1 98.62 131 SER B C 1
ATOM 2142 O O . SER B 1 131 ? 10.445 5.07 15.617 1 98.62 131 SER B O 1
ATOM 2144 N N . ARG B 1 132 ? 10.945 5.105 17.781 1 98.38 132 ARG B N 1
ATOM 2145 C CA . ARG B 1 132 ? 9.922 6.098 18.094 1 98.38 132 ARG B CA 1
ATOM 2146 C C . ARG B 1 132 ? 10.477 7.512 17.969 1 98.38 132 ARG B C 1
ATOM 2148 O O . ARG B 1 132 ? 11.641 7.758 18.281 1 98.38 132 ARG B O 1
ATOM 2155 N N . CYS B 1 133 ? 9.609 8.422 17.531 1 98.44 133 CYS B N 1
ATOM 2156 C CA . CYS B 1 133 ? 10.039 9.812 17.453 1 98.44 133 CYS B CA 1
ATOM 2157 C C . CYS B 1 133 ? 8.844 10.758 17.547 1 98.44 133 CYS B C 1
ATOM 2159 O O . CYS B 1 133 ? 7.699 10.328 17.406 1 98.44 133 CYS B O 1
ATOM 2161 N N . GLN B 1 134 ? 9.133 12.023 17.875 1 98.62 134 GLN B N 1
ATOM 2162 C CA . GLN B 1 134 ? 8.188 13.133 17.891 1 98.62 134 GLN B CA 1
ATOM 2163 C C . GLN B 1 134 ? 8.484 14.125 16.766 1 98.62 134 GLN B C 1
ATOM 2165 O O . GLN B 1 134 ? 9.523 14.789 16.781 1 98.62 134 GLN B O 1
ATOM 2170 N N . ARG B 1 135 ? 7.641 14.203 15.828 1 98.44 135 ARG B N 1
ATOM 2171 C CA . ARG B 1 135 ? 7.859 15.094 14.695 1 98.44 135 ARG B CA 1
ATOM 2172 C C . ARG B 1 135 ? 6.566 15.336 13.93 1 98.44 135 ARG B C 1
ATOM 2174 O O . ARG B 1 135 ? 5.594 14.594 14.094 1 98.44 135 ARG B O 1
ATOM 2181 N N . PRO B 1 136 ? 6.527 16.422 13.094 1 98.19 136 PRO B N 1
ATOM 2182 C CA . PRO B 1 136 ? 5.363 16.594 12.219 1 98.19 136 PRO B CA 1
ATOM 2183 C C . PRO B 1 136 ? 5.125 15.398 11.305 1 98.19 136 PRO B C 1
ATOM 2185 O O . PRO B 1 136 ? 6.078 14.781 10.828 1 98.19 136 PRO B O 1
ATOM 2188 N N . PHE B 1 137 ? 3.91 15.094 11.086 1 98.12 137 PHE B N 1
ATOM 2189 C CA . PHE B 1 137 ? 3.486 13.977 10.25 1 98.12 137 PHE B CA 1
ATOM 2190 C C . PHE B 1 137 ? 2.871 14.484 8.953 1 98.12 137 PHE B C 1
ATOM 2192 O O . PHE B 1 137 ? 1.92 15.266 8.969 1 98.12 137 PHE B O 1
ATOM 2199 N N . ARG B 1 138 ? 3.447 14.086 7.84 1 95.81 138 ARG B N 1
ATOM 2200 C CA . ARG B 1 138 ? 2.986 14.484 6.516 1 95.81 138 ARG B CA 1
ATOM 2201 C C . ARG B 1 138 ? 2.713 13.266 5.641 1 95.81 138 ARG B C 1
ATOM 2203 O O . ARG B 1 138 ? 3.506 12.938 4.754 1 95.81 138 ARG B O 1
ATOM 2210 N N . PRO B 1 139 ? 1.606 12.664 5.871 1 96.62 139 PRO B N 1
ATOM 2211 C CA . PRO B 1 139 ? 1.309 11.422 5.152 1 96.62 139 PRO B CA 1
ATOM 2212 C C . PRO B 1 139 ? 1.073 11.648 3.658 1 96.62 139 PRO B C 1
ATOM 2214 O O . PRO B 1 139 ? 0.646 12.734 3.256 1 96.62 139 PRO B O 1
ATOM 2217 N N . GLU B 1 140 ? 1.43 10.539 2.9 1 93.25 140 GLU B N 1
ATOM 2218 C CA . GLU B 1 140 ? 1.156 10.484 1.467 1 93.25 140 GLU B CA 1
ATOM 2219 C C . GLU B 1 140 ? -0.333 10.656 1.183 1 93.25 140 GLU B C 1
ATOM 2221 O O . GLU B 1 140 ? -1.174 10.102 1.893 1 93.25 140 GLU B O 1
ATOM 2226 N N . GLY B 1 141 ? -0.566 11.578 0.24 1 80.25 141 GLY B N 1
ATOM 2227 C CA . GLY B 1 141 ? -1.952 11.758 -0.162 1 80.25 141 GLY B CA 1
ATOM 2228 C C . GLY B 1 141 ? -2.564 10.5 -0.763 1 80.25 141 GLY B C 1
ATOM 2229 O O . GLY B 1 141 ? -1.846 9.625 -1.25 1 80.25 141 GLY B O 1
ATOM 2230 N N . GLY B 1 142 ? -3.914 10.32 -0.857 1 59.84 142 GLY B N 1
ATOM 2231 C CA . GLY B 1 142 ? -4.59 9.242 -1.565 1 59.84 142 GLY B CA 1
ATOM 2232 C C . GLY B 1 142 ? -5.043 8.117 -0.652 1 59.84 142 GLY B C 1
ATOM 2233 O O . GLY B 1 142 ? -5.785 7.234 -1.073 1 59.84 142 GLY B O 1
ATOM 2234 N N . ALA B 1 143 ? -4.395 7.898 0.443 1 49.84 143 ALA B N 1
ATOM 2235 C CA . ALA B 1 143 ? -4.84 6.793 1.289 1 49.84 143 ALA B CA 1
ATOM 2236 C C . ALA B 1 143 ? -6.352 6.816 1.473 1 49.84 143 ALA B C 1
ATOM 2238 O O . ALA B 1 143 ? -6.992 5.766 1.524 1 49.84 143 ALA B O 1
ATOM 2239 N N . TYR B 1 144 ? -6.926 7.949 1.647 1 45.16 144 TYR B N 1
ATOM 2240 C CA . TYR B 1 144 ? -8.289 8.047 2.15 1 45.16 144 TYR B CA 1
ATOM 2241 C C . TYR B 1 144 ? -9.297 7.938 1.015 1 45.16 144 TYR B C 1
ATOM 2243 O O . TYR B 1 144 ? -10.508 7.859 1.254 1 45.16 144 TYR B O 1
ATOM 2251 N N . ALA B 1 145 ? -8.922 8.039 -0.095 1 44.28 145 ALA B N 1
ATOM 2252 C CA . ALA B 1 145 ? -9.977 8.07 -1.102 1 44.28 145 ALA B CA 1
ATOM 2253 C C . ALA B 1 145 ? -10.727 6.738 -1.148 1 44.28 145 ALA B C 1
ATOM 2255 O O . ALA B 1 145 ? -11.867 6.676 -1.607 1 44.28 145 ALA B O 1
ATOM 2256 N N . GLY B 1 146 ? -10.172 5.688 -0.97 1 38.38 146 GLY B N 1
ATOM 2257 C CA . GLY B 1 146 ? -10.859 4.426 -1.21 1 38.38 146 GLY B CA 1
ATOM 2258 C C . GLY B 1 146 ? -11.977 4.156 -0.219 1 38.38 146 GLY B C 1
ATOM 2259 O O . GLY B 1 146 ? -12.633 3.115 -0.286 1 38.38 146 GLY B O 1
ATOM 2260 N N . HIS B 1 147 ? -11.961 4.719 0.899 1 39.72 147 HIS B N 1
ATOM 2261 C CA . HIS B 1 147 ? -13.023 4.359 1.83 1 39.72 147 HIS B CA 1
ATOM 2262 C C . HIS B 1 147 ? -14.344 5.027 1.444 1 39.72 147 HIS B C 1
ATOM 2264 O O . HIS B 1 147 ? -15.305 5.008 2.217 1 39.72 147 HIS B O 1
ATOM 2270 N N . GLN B 1 148 ? -14.492 5.871 0.537 1 33 148 GLN B N 1
ATOM 2271 C CA . GLN B 1 148 ? -15.898 6.242 0.394 1 33 148 GLN B CA 1
ATOM 2272 C C . GLN B 1 148 ? -16.75 5.027 0.051 1 33 148 GLN B C 1
ATOM 2274 O O . GLN B 1 148 ? -16.734 4.551 -1.085 1 33 148 GLN B O 1
ATOM 2279 N N . HIS B 1 149 ? -16.953 4.008 0.792 1 30.08 149 HIS B N 1
ATOM 2280 C CA . HIS B 1 149 ? -18.203 3.256 0.694 1 30.08 149 HIS B CA 1
ATOM 2281 C C . HIS B 1 149 ? -19.406 4.191 0.572 1 30.08 149 HIS B 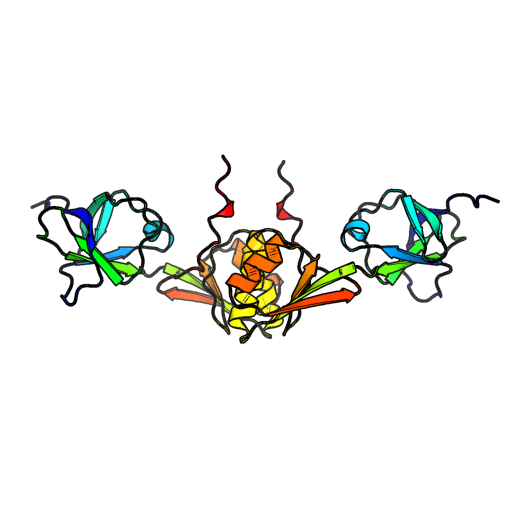C 1
ATOM 2283 O O . HIS B 1 149 ? -19.484 5.203 1.272 1 30.08 149 HIS B O 1
ATOM 2289 N N . GLY B 1 150 ? -20.234 4.188 -0.617 1 23.62 150 GLY B N 1
ATOM 2290 C CA . GLY B 1 150 ? -21.641 4.527 -0.629 1 23.62 150 GLY B CA 1
ATOM 2291 C C . GLY B 1 150 ? -22.359 4.152 0.654 1 23.62 150 GLY B C 1
ATOM 2292 O O . GLY B 1 150 ? -21.984 3.191 1.326 1 23.62 150 GLY B O 1
#